Protein AF-A0A382R8A2-F1 (afdb_monomer_lite)

Structure (mmCIF, N/CA/C/O backbone):
data_AF-A0A382R8A2-F1
#
_entry.id   AF-A0A382R8A2-F1
#
loop_
_atom_site.group_PDB
_atom_site.id
_atom_site.type_symbol
_atom_site.label_atom_id
_atom_site.label_alt_id
_atom_site.label_comp_id
_atom_site.label_asym_id
_atom_site.label_entity_id
_atom_site.label_seq_id
_atom_site.pdbx_PDB_ins_code
_atom_site.Cartn_x
_atom_site.Cartn_y
_atom_site.Cartn_z
_atom_site.occupancy
_atom_site.B_iso_or_equiv
_atom_site.auth_seq_id
_atom_site.auth_comp_id
_atom_site.auth_asym_id
_atom_site.auth_atom_id
_atom_site.pdbx_PDB_model_num
ATOM 1 N N . VAL A 1 1 ? 60.769 3.175 -56.479 1.00 40.97 1 VAL A N 1
ATOM 2 C CA . VAL A 1 1 ? 60.487 4.414 -55.715 1.00 40.97 1 VAL A CA 1
ATOM 3 C C . VAL A 1 1 ? 59.749 4.008 -54.451 1.00 40.97 1 VAL A C 1
ATOM 5 O O . VAL A 1 1 ? 58.741 3.325 -54.551 1.00 40.97 1 VAL A O 1
ATOM 8 N N . LYS A 1 2 ? 60.358 4.258 -53.286 1.00 38.12 2 LYS A N 1
ATOM 9 C CA . LYS A 1 2 ? 59.966 3.704 -51.981 1.00 38.12 2 LYS A CA 1
ATOM 10 C C . LYS A 1 2 ? 58.592 4.218 -51.536 1.00 38.12 2 LYS A C 1
ATOM 12 O O . LYS A 1 2 ? 58.385 5.422 -51.447 1.00 38.12 2 LYS A O 1
ATOM 17 N N . ILE A 1 3 ? 57.705 3.283 -51.211 1.00 51.22 3 ILE A N 1
ATOM 18 C CA . ILE A 1 3 ? 56.458 3.503 -50.477 1.00 51.22 3 ILE A CA 1
ATOM 19 C C . ILE A 1 3 ? 56.859 3.775 -49.024 1.00 51.22 3 ILE A C 1
ATOM 21 O O . ILE A 1 3 ? 57.281 2.863 -48.322 1.00 51.22 3 ILE A O 1
ATOM 25 N N . ASN A 1 4 ? 56.805 5.036 -48.600 1.00 51.72 4 ASN A N 1
ATOM 26 C CA . ASN A 1 4 ? 57.045 5.439 -47.215 1.00 51.72 4 ASN A CA 1
ATOM 27 C C . ASN A 1 4 ? 56.020 6.521 -46.843 1.00 51.72 4 ASN A C 1
ATOM 29 O O . ASN A 1 4 ? 56.333 7.705 -46.811 1.00 51.72 4 ASN A O 1
ATOM 33 N N . ILE A 1 5 ? 54.759 6.115 -46.666 1.00 53.19 5 ILE A N 1
ATOM 34 C CA . ILE A 1 5 ? 53.646 6.996 -46.265 1.00 53.19 5 ILE A CA 1
ATOM 35 C C . ILE A 1 5 ? 52.946 6.358 -45.061 1.00 53.19 5 ILE A C 1
ATOM 37 O O . ILE A 1 5 ? 51.788 5.966 -45.121 1.00 53.19 5 ILE A O 1
ATOM 41 N N . ILE A 1 6 ? 53.681 6.162 -43.970 1.00 61.06 6 ILE A N 1
ATOM 42 C CA . ILE A 1 6 ? 53.116 5.759 -42.678 1.00 61.06 6 ILE A CA 1
ATOM 43 C C . ILE A 1 6 ? 53.937 6.485 -41.618 1.00 61.06 6 ILE A C 1
ATOM 45 O O . ILE A 1 6 ? 55.009 5.993 -41.278 1.00 61.06 6 ILE A O 1
ATOM 49 N N . SER A 1 7 ? 53.504 7.681 -41.185 1.00 58.97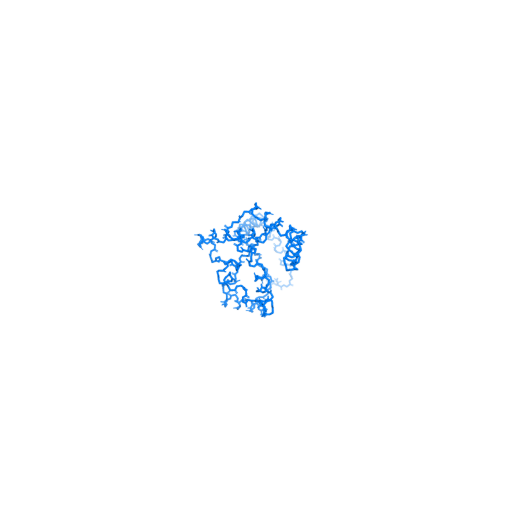 7 SER A N 1
ATOM 50 C CA . SER A 1 7 ? 53.874 8.312 -39.887 1.00 58.97 7 SER A CA 1
ATOM 51 C C . SER A 1 7 ? 53.489 9.801 -39.732 1.00 58.97 7 SER A C 1
ATOM 53 O O . SER A 1 7 ? 54.137 10.511 -38.973 1.00 58.97 7 SER A O 1
ATOM 55 N N . ASP A 1 8 ? 52.429 10.313 -40.374 1.00 62.53 8 ASP A N 1
ATOM 56 C CA . ASP A 1 8 ? 51.902 11.639 -39.992 1.00 62.53 8 ASP A CA 1
ATOM 57 C C . ASP A 1 8 ? 50.361 11.616 -39.927 1.00 62.53 8 ASP A C 1
ATOM 59 O O . ASP A 1 8 ? 49.714 11.462 -40.971 1.00 62.53 8 ASP A O 1
ATOM 63 N N . PRO A 1 9 ? 49.733 11.734 -38.734 1.00 67.25 9 PRO A N 1
ATOM 64 C CA . PRO A 1 9 ? 48.272 11.684 -38.589 1.00 67.25 9 PRO A CA 1
ATOM 65 C C . PRO A 1 9 ? 47.572 12.748 -39.441 1.00 67.25 9 PRO A C 1
ATOM 67 O O . PRO A 1 9 ? 46.457 12.539 -39.912 1.00 67.25 9 PRO A O 1
ATOM 70 N N . LYS A 1 10 ? 48.259 13.858 -39.730 1.00 72.81 10 LYS A N 1
ATOM 71 C CA . LYS A 1 10 ? 47.773 14.948 -40.584 1.00 72.81 10 LYS A CA 1
ATOM 72 C C . LYS A 1 10 ? 47.490 14.486 -42.013 1.00 72.81 10 LYS A C 1
ATOM 74 O O . LYS A 1 10 ? 46.506 14.912 -42.610 1.00 72.81 10 LYS A O 1
ATOM 79 N N . HIS A 1 11 ? 48.307 13.580 -42.549 1.00 75.50 11 HIS A N 1
ATOM 80 C CA . HIS A 1 11 ? 48.145 13.084 -43.913 1.00 75.50 11 HIS A CA 1
ATOM 81 C C . HIS A 1 11 ? 46.905 12.185 -44.049 1.00 75.50 11 HIS A C 1
ATOM 83 O O . HIS A 1 11 ? 46.236 12.205 -45.081 1.00 75.50 11 HIS A O 1
ATOM 89 N N . LEU A 1 12 ? 46.545 11.445 -42.992 1.00 81.06 12 LEU A N 1
ATOM 90 C CA . LEU A 1 12 ? 45.314 10.648 -42.950 1.00 81.06 12 LEU A CA 1
ATOM 91 C C . LEU A 1 12 ? 44.065 11.539 -42.949 1.00 81.06 12 LEU A C 1
ATOM 93 O O . LEU A 1 12 ? 43.132 11.273 -43.706 1.00 81.06 12 LEU A O 1
ATOM 97 N N . PHE A 1 13 ? 44.070 12.633 -42.178 1.00 83.06 13 PHE A N 1
ATOM 98 C CA . PHE A 1 13 ? 42.970 13.605 -42.186 1.00 83.06 13 PHE A CA 1
ATOM 99 C C . PHE A 1 13 ? 42.811 14.287 -43.548 1.00 83.06 13 PHE A C 1
ATOM 101 O O . PHE A 1 13 ? 41.689 14.421 -44.030 1.00 83.06 13 PHE A O 1
ATOM 108 N N . VAL A 1 14 ? 43.913 14.671 -44.200 1.00 84.25 14 VAL A N 1
ATOM 109 C CA . VAL A 1 14 ? 43.870 15.306 -45.528 1.00 84.25 14 VAL A CA 1
ATOM 110 C C . VAL A 1 14 ? 43.327 14.347 -46.592 1.00 84.25 14 VAL A C 1
ATOM 112 O O . VAL A 1 14 ? 42.470 14.747 -47.382 1.00 84.25 14 VAL A O 1
ATOM 115 N N . ILE A 1 15 ? 43.755 13.076 -46.592 1.00 84.50 15 ILE A N 1
ATOM 116 C CA . ILE A 1 15 ? 43.206 12.051 -47.498 1.00 84.50 15 ILE A CA 1
ATOM 117 C C . ILE A 1 15 ? 41.705 11.861 -47.248 1.00 84.50 15 ILE A C 1
ATOM 119 O O . ILE A 1 15 ? 40.926 11.834 -48.199 1.00 84.50 15 ILE A O 1
ATOM 123 N N . TRP A 1 16 ? 41.289 11.758 -45.984 1.00 85.06 16 TRP A N 1
ATOM 124 C CA . TRP A 1 16 ? 39.886 11.571 -45.620 1.00 85.06 16 TRP A CA 1
ATOM 125 C C . TRP A 1 16 ? 39.013 12.752 -46.060 1.00 85.06 16 TRP A C 1
ATOM 127 O O . TRP A 1 16 ? 38.001 12.547 -46.726 1.00 85.06 16 TRP A O 1
ATOM 137 N N . ILE A 1 17 ? 39.439 13.988 -45.790 1.00 86.31 17 ILE A N 1
ATOM 138 C CA . ILE A 1 17 ? 38.721 15.205 -46.198 1.00 86.31 17 ILE A CA 1
ATOM 139 C C . ILE A 1 17 ? 38.647 15.304 -47.726 1.00 86.31 17 ILE A C 1
ATOM 141 O O . ILE A 1 17 ? 37.580 15.586 -48.274 1.00 86.31 17 ILE A O 1
ATOM 145 N N . SER A 1 18 ? 39.746 15.030 -48.436 1.00 82.50 18 SER A N 1
ATOM 146 C CA . SER A 1 18 ? 39.762 15.038 -49.905 1.00 82.50 18 SER A CA 1
ATOM 147 C C . SER A 1 18 ? 38.817 13.980 -50.491 1.00 82.50 18 SER A C 1
ATOM 149 O O . SER A 1 18 ? 38.095 14.243 -51.453 1.00 82.50 18 SER A O 1
ATOM 151 N N . TRP A 1 19 ? 38.749 12.799 -49.876 1.00 85.81 19 TRP A N 1
ATOM 152 C CA . TRP A 1 19 ? 37.837 11.736 -50.288 1.00 85.81 19 TRP A CA 1
ATOM 153 C C . TRP A 1 19 ? 36.364 12.091 -50.030 1.00 85.81 19 TRP A C 1
ATOM 155 O O . TRP A 1 19 ? 35.532 11.908 -50.921 1.00 85.81 19 TRP A O 1
ATOM 165 N N . VAL A 1 20 ? 36.059 12.657 -48.856 1.00 86.06 20 VAL A N 1
ATOM 166 C CA . VAL A 1 20 ? 34.713 13.107 -48.460 1.00 86.06 20 VAL A CA 1
ATOM 167 C C . VAL A 1 20 ? 34.216 14.239 -49.359 1.00 86.06 20 VAL A C 1
ATOM 169 O O . VAL A 1 20 ? 33.085 14.194 -49.831 1.00 86.06 20 VAL A O 1
ATOM 172 N N . THR A 1 21 ? 35.065 15.227 -49.648 1.00 84.81 21 THR A N 1
ATOM 173 C CA . THR A 1 21 ? 34.729 16.363 -50.527 1.00 84.81 21 THR A CA 1
ATOM 174 C C . THR A 1 21 ? 34.524 15.936 -51.978 1.00 84.81 21 THR A C 1
ATOM 176 O O . THR A 1 21 ? 33.596 16.411 -52.630 1.00 84.81 21 THR A O 1
ATOM 179 N N . ARG A 1 22 ? 35.322 14.984 -52.480 1.00 87.62 22 ARG A N 1
ATOM 180 C CA . ARG A 1 22 ? 35.154 14.420 -53.828 1.00 87.62 22 ARG A CA 1
ATOM 181 C C . ARG A 1 22 ? 33.882 13.575 -53.980 1.00 87.62 22 ARG A C 1
ATOM 183 O O . ARG A 1 22 ? 33.343 13.506 -55.080 1.00 87.62 22 ARG A O 1
ATOM 190 N N . HIS A 1 23 ? 33.392 12.966 -52.899 1.00 88.44 23 HIS A N 1
ATOM 191 C CA . HIS A 1 23 ? 32.173 12.144 -52.879 1.00 88.44 23 HIS A CA 1
ATOM 192 C C . HIS A 1 23 ? 31.050 12.784 -52.046 1.00 88.44 23 HIS A C 1
ATOM 194 O O . HIS A 1 23 ? 30.242 12.077 -51.444 1.00 88.44 23 HIS A O 1
ATOM 200 N N . ALA A 1 24 ? 30.981 14.119 -52.008 1.00 86.50 24 ALA A N 1
ATOM 201 C CA . ALA A 1 24 ? 30.094 14.853 -51.105 1.00 86.50 24 ALA A CA 1
ATOM 202 C C . ALA A 1 24 ? 28.616 14.436 -51.217 1.00 86.50 24 ALA A C 1
ATOM 204 O O . ALA A 1 24 ? 27.954 14.238 -50.202 1.00 86.50 24 ALA A O 1
ATOM 205 N N . THR A 1 25 ? 28.099 14.229 -52.431 1.00 88.12 25 THR A N 1
ATOM 206 C CA . THR A 1 25 ? 26.703 13.806 -52.656 1.00 88.12 25 THR A CA 1
ATOM 207 C C . THR A 1 25 ? 26.409 12.413 -52.097 1.00 88.12 25 THR A C 1
ATOM 209 O O . THR A 1 25 ? 25.354 12.199 -51.496 1.00 88.12 25 THR A O 1
ATOM 212 N N . PHE A 1 26 ? 27.348 11.474 -52.239 1.00 91.56 26 PHE A N 1
ATOM 213 C CA . PHE A 1 26 ? 27.244 10.133 -51.665 1.00 91.56 26 PHE A CA 1
ATOM 214 C C . PHE A 1 26 ? 27.292 10.182 -50.136 1.00 91.56 26 PHE A C 1
ATOM 216 O O . PHE A 1 26 ? 26.449 9.577 -49.480 1.00 91.56 26 PHE A O 1
ATOM 223 N N . VAL A 1 27 ? 28.228 10.950 -49.567 1.00 92.31 27 VAL A N 1
ATOM 224 C CA . VAL A 1 27 ? 28.372 11.098 -48.111 1.00 92.31 27 VAL A CA 1
ATOM 225 C C . VAL A 1 27 ? 27.119 11.720 -47.493 1.00 92.31 27 VAL A C 1
ATOM 227 O O . VAL A 1 27 ? 26.628 11.210 -46.490 1.00 92.31 27 VAL A O 1
ATOM 230 N N . VAL A 1 28 ? 26.556 12.766 -48.107 1.00 93.69 28 VAL A N 1
ATOM 231 C CA . VAL A 1 28 ? 25.311 13.399 -47.638 1.00 93.69 28 VAL A CA 1
ATOM 232 C C . VAL A 1 28 ? 24.127 12.436 -47.733 1.00 93.69 28 VAL A C 1
ATOM 234 O O . VAL A 1 28 ? 23.351 12.336 -46.786 1.00 93.69 28 VAL A O 1
ATOM 237 N N . SER A 1 29 ? 24.005 11.688 -48.832 1.00 93.81 29 SER A N 1
ATOM 238 C CA . SER A 1 29 ? 22.924 10.705 -48.997 1.00 93.81 29 SER A CA 1
ATOM 239 C C . SER A 1 29 ? 23.023 9.583 -47.963 1.00 93.81 29 SER A C 1
ATOM 241 O O . SER A 1 29 ? 22.028 9.219 -47.340 1.00 93.81 29 SER A O 1
ATOM 243 N N . LEU A 1 30 ? 24.232 9.068 -47.727 1.00 95.50 30 LEU A N 1
ATOM 244 C CA . LEU A 1 30 ? 24.486 8.042 -46.720 1.00 95.50 30 LEU A CA 1
ATOM 245 C C . LEU A 1 30 ? 24.205 8.558 -45.304 1.00 95.50 30 LEU A C 1
ATOM 247 O O . LEU A 1 30 ? 23.567 7.861 -44.518 1.00 95.50 30 LEU A O 1
ATOM 251 N N . ALA A 1 31 ? 24.636 9.782 -44.988 1.00 95.31 31 ALA A N 1
ATOM 252 C CA . ALA A 1 31 ? 24.344 10.422 -43.711 1.00 95.31 31 ALA A CA 1
ATOM 253 C C . ALA A 1 31 ? 22.833 10.589 -43.510 1.00 95.31 31 ALA A C 1
ATOM 255 O O . ALA A 1 31 ? 22.327 10.222 -42.456 1.00 95.31 31 ALA A O 1
ATOM 256 N N . ALA A 1 32 ? 22.097 11.041 -44.530 1.00 96.56 32 ALA A N 1
ATOM 257 C CA . ALA A 1 32 ? 20.643 11.164 -44.470 1.00 96.56 32 ALA A CA 1
ATOM 258 C C . ALA A 1 32 ? 19.961 9.808 -44.216 1.00 96.56 32 ALA A C 1
ATOM 260 O O . ALA A 1 32 ? 19.099 9.708 -43.343 1.00 96.56 32 ALA A O 1
ATOM 261 N N . ILE A 1 33 ? 20.383 8.747 -44.914 1.00 97.00 33 ILE A N 1
ATOM 262 C CA . ILE A 1 33 ? 19.869 7.385 -44.700 1.00 97.00 33 ILE A CA 1
ATOM 263 C C . ILE A 1 33 ? 20.160 6.910 -43.271 1.00 97.00 33 ILE A C 1
ATOM 265 O O . ILE A 1 33 ? 19.272 6.358 -42.618 1.00 97.00 33 ILE A O 1
ATOM 269 N N . LEU A 1 34 ? 21.372 7.141 -42.760 1.00 97.06 34 LEU A N 1
ATOM 270 C CA . LEU A 1 34 ? 21.747 6.783 -41.390 1.00 97.06 34 LEU A CA 1
ATOM 271 C C . LEU A 1 34 ? 20.946 7.574 -40.355 1.00 97.06 34 LEU A C 1
ATOM 273 O O . LEU A 1 34 ? 20.478 6.984 -39.387 1.00 97.06 34 LEU A O 1
ATOM 277 N N . THR A 1 35 ? 20.728 8.872 -40.567 1.00 96.62 35 THR A N 1
ATOM 278 C CA . THR A 1 35 ? 19.902 9.705 -39.686 1.00 96.62 35 THR A CA 1
ATOM 279 C C . THR A 1 35 ? 18.458 9.221 -39.663 1.00 96.62 35 THR A C 1
ATOM 281 O O . THR A 1 35 ? 17.902 9.051 -38.582 1.00 96.62 35 THR A O 1
ATOM 284 N N . VAL A 1 36 ? 17.856 8.932 -40.822 1.00 97.00 36 VAL A N 1
ATOM 285 C CA . VAL A 1 36 ? 16.492 8.381 -40.895 1.00 97.00 36 VAL A CA 1
ATOM 286 C C . VAL A 1 36 ? 16.425 7.011 -40.221 1.00 97.00 36 VAL A C 1
ATOM 288 O O . VAL A 1 36 ? 15.500 6.750 -39.456 1.00 97.00 36 VAL A O 1
ATOM 291 N N . SER A 1 37 ? 17.426 6.157 -40.432 1.00 95.56 37 SER A N 1
ATOM 292 C CA . SER A 1 37 ? 17.500 4.836 -39.796 1.00 95.56 37 SER A CA 1
ATOM 293 C C . SER A 1 37 ? 17.642 4.941 -38.276 1.00 95.56 37 SER A C 1
ATOM 295 O O . SER A 1 37 ? 16.958 4.229 -37.548 1.00 95.56 37 SER A O 1
ATOM 297 N N . ALA A 1 38 ? 18.479 5.855 -37.780 1.00 95.44 38 ALA A N 1
ATOM 298 C CA . ALA A 1 38 ? 18.657 6.116 -36.355 1.00 95.44 38 ALA A CA 1
ATOM 299 C C . ALA A 1 38 ? 17.407 6.739 -35.719 1.00 95.44 38 ALA A C 1
ATOM 301 O O . ALA A 1 38 ? 17.048 6.375 -34.599 1.00 95.44 38 ALA A O 1
ATOM 302 N N . ALA A 1 39 ? 16.716 7.631 -36.435 1.00 95.00 39 ALA A N 1
ATOM 303 C CA . ALA A 1 39 ? 15.444 8.201 -36.006 1.00 95.00 39 ALA A CA 1
ATOM 304 C C . ALA A 1 39 ? 14.352 7.126 -35.943 1.00 95.00 39 ALA A C 1
ATOM 306 O O . ALA A 1 39 ? 13.648 7.036 -34.944 1.00 95.00 39 ALA A O 1
ATOM 307 N N . PHE A 1 40 ? 14.259 6.257 -36.954 1.00 96.06 40 PHE A N 1
ATOM 308 C CA . PHE A 1 40 ? 13.323 5.132 -36.971 1.00 96.06 40 PHE A CA 1
ATOM 309 C C . PHE A 1 40 ? 13.626 4.119 -35.859 1.00 96.06 40 PHE A C 1
ATOM 311 O O . PHE A 1 40 ? 12.723 3.667 -35.156 1.00 96.06 40 PHE A O 1
ATOM 318 N N . TYR A 1 41 ? 14.904 3.791 -35.657 1.00 95.56 41 TYR A N 1
ATOM 319 C CA . TYR A 1 41 ? 15.335 2.900 -34.586 1.00 95.56 41 TYR A CA 1
ATOM 320 C C . TYR A 1 41 ? 15.005 3.484 -33.213 1.00 95.56 41 TYR A C 1
ATOM 322 O O . TYR A 1 41 ? 14.394 2.793 -32.400 1.00 95.56 41 TYR A O 1
ATOM 330 N N . SER A 1 42 ? 15.338 4.756 -32.984 1.00 93.19 42 SER A N 1
ATOM 331 C CA . SER A 1 42 ? 14.998 5.476 -31.755 1.00 93.19 42 SER A CA 1
ATOM 332 C C . SER A 1 42 ? 13.486 5.530 -31.550 1.00 93.19 42 SER A C 1
ATOM 334 O O . SER A 1 42 ? 13.017 5.155 -30.488 1.00 93.19 42 SER A O 1
ATOM 336 N N . ALA A 1 43 ? 12.696 5.881 -32.567 1.00 90.94 43 ALA A N 1
ATOM 337 C CA . ALA A 1 43 ? 11.237 5.921 -32.459 1.00 90.94 43 ALA A CA 1
ATOM 338 C C . ALA A 1 43 ? 10.631 4.564 -32.061 1.00 90.94 43 ALA A C 1
ATOM 340 O O . ALA A 1 43 ? 9.637 4.522 -31.343 1.00 90.94 43 ALA A O 1
ATOM 341 N N . LYS A 1 44 ? 11.236 3.450 -32.494 1.00 90.56 44 LYS A N 1
ATOM 342 C CA . LYS A 1 44 ? 10.768 2.097 -32.168 1.00 90.56 44 LYS A CA 1
ATOM 343 C C . LYS A 1 44 ? 11.299 1.555 -30.830 1.00 90.56 44 LYS A C 1
ATOM 345 O O . LYS A 1 44 ? 10.640 0.711 -30.229 1.00 90.56 44 LYS A O 1
ATOM 350 N N . HIS A 1 45 ? 12.476 1.991 -30.376 1.00 90.00 45 HIS A N 1
ATOM 351 C CA . HIS A 1 45 ? 13.176 1.400 -29.221 1.00 90.00 45 HIS A CA 1
ATOM 352 C C . HIS A 1 45 ? 13.368 2.350 -28.038 1.00 90.00 45 HIS A C 1
ATOM 354 O O . HIS A 1 45 ? 13.859 1.912 -26.997 1.00 90.00 45 HIS A O 1
ATOM 360 N N . LEU A 1 46 ? 13.001 3.626 -28.161 1.00 88.44 46 LEU A N 1
ATOM 361 C CA . LEU A 1 46 ? 13.054 4.570 -27.054 1.00 88.44 46 LEU A CA 1
ATOM 362 C C . LEU A 1 46 ? 12.030 4.144 -25.996 1.00 88.44 46 LEU A C 1
ATOM 364 O O . LEU A 1 46 ? 10.827 4.340 -26.149 1.00 88.44 46 LEU A O 1
ATOM 368 N N . ARG A 1 47 ? 12.529 3.526 -24.926 1.00 83.88 47 ARG A N 1
ATOM 369 C CA . ARG A 1 47 ? 11.759 3.147 -23.743 1.00 83.88 47 ARG A CA 1
ATOM 370 C C . ARG A 1 47 ? 12.144 4.088 -22.615 1.00 83.88 47 ARG A C 1
ATOM 372 O O . ARG A 1 47 ? 13.326 4.266 -22.337 1.00 83.88 47 ARG A O 1
ATOM 379 N N . ILE A 1 48 ? 11.148 4.679 -21.972 1.00 82.56 48 ILE A N 1
ATOM 380 C CA . ILE A 1 48 ? 11.352 5.450 -20.748 1.00 82.56 48 ILE A CA 1
ATOM 381 C C . ILE A 1 48 ? 11.284 4.450 -19.593 1.00 82.56 48 ILE A C 1
ATOM 383 O O . ILE A 1 48 ? 10.274 3.764 -19.449 1.00 82.56 48 ILE A O 1
ATOM 387 N N . ASN A 1 49 ? 12.364 4.332 -18.817 1.00 80.50 49 ASN A N 1
ATOM 388 C CA . ASN A 1 49 ? 12.353 3.575 -17.568 1.00 80.50 49 ASN A CA 1
ATOM 389 C C . ASN A 1 49 ? 12.037 4.541 -16.420 1.00 80.50 49 ASN A C 1
ATOM 391 O O . ASN A 1 49 ? 12.784 5.493 -16.202 1.00 80.50 49 ASN A O 1
ATOM 395 N N . THR A 1 50 ? 10.917 4.323 -15.735 1.00 79.44 50 THR A N 1
ATOM 396 C CA . THR A 1 50 ? 10.509 5.096 -14.550 1.00 79.44 50 THR A CA 1
ATOM 397 C C . THR A 1 50 ? 10.859 4.388 -13.244 1.00 79.44 50 THR A C 1
ATOM 399 O O . THR A 1 50 ? 10.508 4.886 -12.178 1.00 79.44 50 THR A O 1
ATOM 402 N N . ASP A 1 51 ? 11.526 3.234 -13.316 1.00 74.44 51 ASP A N 1
ATOM 403 C CA . ASP A 1 51 ? 12.014 2.515 -12.149 1.00 74.44 51 ASP A CA 1
ATOM 404 C C . ASP A 1 51 ? 13.242 3.234 -11.573 1.00 74.44 51 ASP A C 1
ATOM 406 O O . ASP A 1 51 ? 14.312 3.307 -12.188 1.00 74.44 51 ASP A O 1
ATOM 410 N N . THR A 1 52 ? 13.071 3.809 -10.385 1.00 75.81 52 THR A N 1
ATOM 411 C CA . THR A 1 52 ? 14.138 4.513 -9.669 1.00 75.81 52 THR A CA 1
ATOM 412 C C . THR A 1 52 ? 15.199 3.559 -9.135 1.00 75.81 52 THR A C 1
ATOM 414 O O . THR A 1 52 ? 16.337 3.982 -8.919 1.00 75.81 52 THR A O 1
ATOM 417 N N . GLU A 1 53 ? 14.888 2.275 -8.956 1.00 74.50 53 GLU A N 1
ATOM 418 C CA . GLU A 1 53 ? 15.863 1.313 -8.464 1.00 74.50 53 GLU A CA 1
ATOM 419 C C . GLU A 1 53 ? 16.940 0.989 -9.509 1.00 74.50 53 GLU A C 1
ATOM 421 O O . GLU A 1 53 ? 18.087 0.696 -9.158 1.00 74.50 53 GLU A O 1
ATOM 426 N N . ASP A 1 54 ? 16.602 1.090 -10.794 1.00 77.31 54 ASP A N 1
ATOM 427 C CA . ASP A 1 54 ? 17.519 0.860 -11.916 1.00 77.31 54 ASP A CA 1
ATOM 428 C C . ASP A 1 54 ? 18.501 2.012 -12.158 1.00 77.31 54 ASP A C 1
ATOM 430 O O . ASP A 1 54 ? 19.456 1.869 -12.924 1.00 77.31 54 ASP A O 1
ATOM 434 N N . MET A 1 55 ? 18.333 3.136 -11.455 1.00 82.75 55 MET A N 1
ATOM 435 C CA . MET A 1 55 ? 19.329 4.210 -11.436 1.00 82.75 55 MET A CA 1
ATOM 436 C C . MET A 1 55 ? 20.600 3.817 -10.670 1.00 82.75 55 MET A C 1
ATOM 438 O O . MET A 1 55 ? 21.648 4.439 -10.850 1.00 82.75 55 MET A O 1
ATOM 442 N N . LEU A 1 56 ? 20.518 2.802 -9.802 1.00 81.12 56 LEU A N 1
ATOM 443 C CA . LEU A 1 56 ? 21.606 2.354 -8.939 1.00 81.12 56 LEU A CA 1
ATOM 444 C C . LEU A 1 56 ? 22.045 0.930 -9.297 1.00 81.12 56 LEU A C 1
ATOM 446 O O . LEU A 1 56 ? 21.244 0.077 -9.686 1.00 81.12 56 LEU A O 1
ATOM 450 N N . SER A 1 57 ? 23.344 0.655 -9.127 1.00 83.12 57 SER A N 1
ATOM 451 C CA . SER A 1 57 ? 23.907 -0.670 -9.409 1.00 83.12 57 SER A CA 1
ATOM 452 C C . SER A 1 57 ? 23.165 -1.764 -8.638 1.00 83.12 57 SER A C 1
ATOM 454 O O . SER A 1 57 ? 22.960 -1.676 -7.426 1.00 83.12 57 SER A O 1
ATOM 456 N N . SER A 1 58 ? 22.816 -2.838 -9.343 1.00 82.00 58 SER A N 1
ATOM 457 C CA . SER A 1 58 ? 22.170 -4.022 -8.771 1.00 82.00 58 SER A CA 1
ATOM 458 C C . SER A 1 58 ? 23.073 -4.801 -7.804 1.00 82.00 58 SER A C 1
ATOM 460 O O . SER A 1 58 ? 22.588 -5.645 -7.050 1.00 82.00 58 SER A O 1
ATOM 462 N N . GLU A 1 59 ? 24.378 -4.513 -7.776 1.00 85.69 59 GLU A N 1
ATOM 463 C CA . GLU A 1 59 ? 25.338 -5.193 -6.901 1.00 85.69 59 GLU A CA 1
ATOM 464 C C . GLU A 1 59 ? 25.369 -4.647 -5.469 1.00 85.69 59 GLU A C 1
ATOM 466 O O . GLU A 1 59 ? 25.965 -5.276 -4.586 1.00 85.69 59 GLU A O 1
ATOM 471 N N . LEU A 1 60 ? 24.712 -3.509 -5.224 1.00 89.12 60 LEU A N 1
ATOM 472 C CA . LEU A 1 60 ? 24.663 -2.881 -3.910 1.00 89.12 60 LEU A CA 1
ATOM 473 C C . LEU A 1 60 ? 23.986 -3.817 -2.890 1.00 89.12 60 LEU A C 1
ATOM 475 O O . LEU A 1 60 ? 22.965 -4.437 -3.207 1.00 89.12 60 LEU A O 1
ATOM 479 N N . PRO A 1 61 ? 24.495 -3.916 -1.646 1.00 90.44 61 PRO A N 1
ATOM 480 C CA . PRO A 1 61 ? 23.946 -4.831 -0.643 1.00 90.44 61 PRO A CA 1
ATOM 481 C C . PRO A 1 61 ? 22.437 -4.666 -0.405 1.00 90.44 61 PRO A C 1
ATOM 483 O O . PRO A 1 61 ? 21.718 -5.658 -0.309 1.00 90.44 61 PRO A O 1
ATOM 486 N N . PHE A 1 62 ? 21.930 -3.428 -0.383 1.00 88.94 62 PHE A N 1
ATOM 487 C CA . PHE A 1 62 ? 20.497 -3.181 -0.197 1.00 88.94 62 PHE A CA 1
ATOM 488 C C . PHE A 1 62 ? 19.650 -3.633 -1.401 1.00 88.94 62 PHE A C 1
ATOM 490 O O . PHE A 1 62 ? 18.544 -4.117 -1.191 1.00 88.94 62 PHE A O 1
ATOM 497 N N . ARG A 1 63 ? 20.163 -3.559 -2.642 1.00 87.88 63 ARG A N 1
ATOM 498 C CA . ARG A 1 63 ? 19.472 -4.063 -3.849 1.00 87.88 63 ARG A CA 1
ATOM 499 C C . ARG A 1 63 ? 19.353 -5.581 -3.817 1.00 87.88 63 ARG A C 1
ATOM 501 O O . ARG A 1 63 ? 18.285 -6.119 -4.098 1.00 87.88 63 ARG A O 1
ATOM 508 N N . LYS A 1 64 ? 20.417 -6.275 -3.398 1.00 89.81 64 LYS A N 1
ATOM 509 C CA . LYS A 1 64 ? 20.388 -7.734 -3.199 1.00 89.81 64 LYS A CA 1
ATOM 510 C C . LYS A 1 64 ? 19.338 -8.131 -2.160 1.00 89.81 64 LYS A C 1
ATOM 512 O O . LYS A 1 64 ? 18.563 -9.049 -2.412 1.00 89.81 64 LYS A O 1
ATOM 517 N N . ASN A 1 65 ? 19.270 -7.403 -1.045 1.00 91.19 65 ASN A N 1
ATOM 518 C CA . ASN A 1 65 ? 18.283 -7.655 0.005 1.00 91.19 65 ASN A CA 1
ATOM 519 C C . ASN A 1 65 ? 16.850 -7.319 -0.440 1.00 91.19 65 ASN A C 1
ATOM 521 O O . ASN A 1 65 ? 15.956 -8.122 -0.198 1.00 91.19 65 ASN A O 1
ATOM 525 N N . SER A 1 66 ? 16.630 -6.195 -1.134 1.00 87.25 66 SER A N 1
ATOM 526 C CA . SER A 1 66 ? 15.312 -5.816 -1.677 1.00 87.25 66 SER A CA 1
ATOM 527 C C . SER A 1 66 ? 14.793 -6.865 -2.665 1.00 87.25 66 SER A C 1
ATOM 529 O O . SER A 1 66 ? 13.658 -7.336 -2.564 1.00 87.25 66 SER A O 1
ATOM 531 N N . LYS A 1 67 ? 15.667 -7.333 -3.565 1.00 87.38 67 LYS A N 1
ATOM 532 C CA . LYS A 1 67 ? 15.342 -8.400 -4.515 1.00 87.38 67 LYS A CA 1
ATOM 533 C C . LYS A 1 67 ? 15.056 -9.728 -3.815 1.00 87.38 67 LYS A C 1
ATOM 535 O O . LYS A 1 67 ? 14.128 -10.427 -4.210 1.00 87.38 67 LYS A O 1
ATOM 540 N N . ALA A 1 68 ? 15.826 -10.077 -2.781 1.00 91.38 68 ALA A N 1
ATOM 541 C CA . ALA A 1 68 ? 15.585 -11.277 -1.982 1.00 91.38 68 ALA A CA 1
ATOM 542 C C . ALA A 1 68 ? 14.241 -11.209 -1.237 1.00 91.38 68 ALA A C 1
ATOM 544 O O . ALA A 1 68 ? 13.503 -12.190 -1.240 1.00 91.38 68 ALA A O 1
ATOM 545 N N . LEU A 1 69 ? 13.898 -10.052 -0.660 1.00 90.69 69 LEU A N 1
ATOM 546 C CA . LEU A 1 69 ? 12.621 -9.826 0.015 1.00 90.69 69 LEU A CA 1
ATOM 547 C C . LEU A 1 69 ? 11.445 -9.930 -0.964 1.00 90.69 69 LEU A C 1
ATOM 549 O O . LEU A 1 69 ? 10.501 -10.665 -0.694 1.00 90.69 69 LEU A O 1
ATOM 553 N N . SER A 1 70 ? 11.538 -9.271 -2.120 1.00 89.31 70 SER A N 1
ATOM 554 C CA . SER A 1 70 ? 10.506 -9.319 -3.167 1.00 89.31 70 SER A CA 1
ATOM 555 C C . SER A 1 70 ? 10.303 -10.738 -3.709 1.00 89.31 70 SER A C 1
ATOM 557 O O . SER A 1 70 ? 9.178 -11.168 -3.936 1.00 89.31 70 SER A O 1
ATOM 559 N N . HIS A 1 71 ? 11.383 -11.518 -3.852 1.00 90.31 71 HIS A N 1
ATOM 560 C CA . HIS A 1 71 ? 11.285 -12.930 -4.239 1.00 90.31 71 HIS A CA 1
ATOM 561 C C . HIS A 1 71 ? 10.668 -13.818 -3.154 1.00 90.31 71 HIS A C 1
ATOM 563 O O . HIS A 1 71 ? 9.957 -14.766 -3.484 1.00 90.31 71 HIS A O 1
ATOM 569 N N . ALA A 1 72 ? 10.973 -13.558 -1.881 1.00 94.12 72 ALA A N 1
ATOM 570 C CA . ALA A 1 72 ? 10.457 -14.337 -0.758 1.00 94.12 72 ALA A CA 1
ATOM 571 C C . ALA A 1 72 ? 8.990 -14.009 -0.440 1.00 94.12 72 ALA A C 1
ATOM 573 O O . ALA A 1 72 ? 8.255 -14.881 0.022 1.00 94.12 72 ALA A O 1
ATOM 574 N N . PHE A 1 73 ? 8.561 -12.772 -0.704 1.00 92.38 73 PHE A N 1
ATOM 575 C CA . PHE A 1 73 ? 7.212 -12.290 -0.427 1.00 92.38 73 PHE A CA 1
ATOM 576 C C . PHE A 1 73 ? 6.607 -11.558 -1.636 1.00 92.38 73 PHE A C 1
ATOM 578 O O . PHE A 1 73 ? 6.320 -10.360 -1.552 1.00 92.38 73 PHE A O 1
ATOM 585 N N . PRO A 1 74 ? 6.362 -12.263 -2.755 1.00 86.62 74 PRO A N 1
ATOM 586 C CA . PRO A 1 74 ? 5.848 -11.649 -3.980 1.00 86.62 74 PRO A CA 1
ATOM 587 C C . PRO A 1 74 ? 4.483 -10.974 -3.791 1.00 86.62 74 PRO A C 1
ATOM 589 O O . PRO A 1 74 ? 4.140 -10.062 -4.528 1.00 86.62 74 PRO A O 1
ATOM 592 N N . GLN A 1 75 ? 3.710 -11.376 -2.778 1.00 83.62 75 GLN A N 1
ATOM 593 C CA . GLN A 1 75 ? 2.428 -10.762 -2.427 1.00 83.62 75 GLN A CA 1
ATOM 594 C C . GLN A 1 75 ? 2.535 -9.336 -1.862 1.00 83.62 75 GLN A C 1
ATOM 596 O O . GLN A 1 75 ? 1.509 -8.683 -1.680 1.00 83.62 75 GLN A O 1
ATOM 601 N N . PHE A 1 76 ? 3.737 -8.880 -1.497 1.00 83.69 76 PHE A N 1
ATOM 602 C CA . PHE A 1 76 ? 3.974 -7.526 -0.987 1.00 83.69 76 PHE A CA 1
ATOM 603 C C . PHE A 1 76 ? 4.617 -6.599 -2.024 1.00 83.69 76 PHE A C 1
ATOM 605 O O . PHE A 1 76 ? 4.762 -5.406 -1.761 1.00 83.69 76 PHE A O 1
ATOM 612 N N . SER A 1 77 ? 4.975 -7.132 -3.190 1.00 82.62 77 SER A N 1
ATOM 613 C CA . SER A 1 77 ? 5.509 -6.369 -4.316 1.00 82.62 77 SER A CA 1
ATOM 614 C C . SER A 1 77 ? 4.373 -5.816 -5.178 1.00 82.62 77 SER A C 1
ATOM 616 O O . SER A 1 77 ? 3.323 -6.441 -5.294 1.00 82.62 77 SER A O 1
ATOM 618 N N . ASP A 1 78 ? 4.585 -4.640 -5.774 1.00 82.19 78 ASP A N 1
ATOM 619 C CA . ASP A 1 78 ? 3.669 -4.000 -6.735 1.00 82.19 78 ASP A CA 1
ATOM 620 C C . ASP A 1 78 ? 2.228 -3.774 -6.234 1.00 82.19 78 ASP A C 1
ATOM 622 O O . ASP A 1 78 ? 1.276 -3.694 -7.013 1.00 82.19 78 ASP A O 1
ATOM 626 N N . ASN A 1 79 ? 2.057 -3.634 -4.917 1.00 88.56 79 ASN A N 1
ATOM 627 C CA . ASN A 1 79 ? 0.755 -3.377 -4.317 1.00 88.56 79 ASN A CA 1
ATOM 628 C C . ASN A 1 79 ? 0.331 -1.914 -4.467 1.00 88.56 79 ASN A C 1
ATOM 630 O O . ASN A 1 79 ? 1.114 -0.986 -4.264 1.00 88.56 79 ASN A O 1
ATOM 634 N N . ILE A 1 80 ? -0.958 -1.718 -4.736 1.00 90.06 80 ILE A N 1
ATOM 635 C CA . ILE A 1 80 ? -1.592 -0.401 -4.752 1.00 90.06 80 ILE A CA 1
ATOM 636 C C . ILE A 1 80 ? -2.269 -0.182 -3.402 1.00 90.06 80 ILE A C 1
ATOM 638 O O . ILE A 1 80 ? -3.125 -0.966 -2.992 1.00 90.06 80 ILE A O 1
ATOM 642 N N . VAL A 1 81 ? -1.902 0.904 -2.724 1.00 92.56 81 VAL A N 1
ATOM 643 C CA . VAL A 1 81 ? -2.566 1.339 -1.492 1.00 92.56 81 VAL A CA 1
ATOM 644 C C . VAL A 1 81 ? -3.607 2.390 -1.849 1.00 92.56 81 VAL A C 1
ATOM 646 O O . VAL A 1 81 ? -3.281 3.421 -2.436 1.00 92.56 81 VAL A O 1
ATOM 649 N N . ILE A 1 82 ? -4.860 2.122 -1.490 1.00 92.38 82 ILE A N 1
ATOM 650 C CA . ILE A 1 82 ? -5.976 3.049 -1.671 1.00 92.38 82 ILE A CA 1
ATOM 651 C C . ILE A 1 82 ? -6.330 3.622 -0.303 1.00 92.38 82 ILE A C 1
ATOM 653 O O . ILE A 1 82 ? -6.585 2.870 0.634 1.00 92.38 82 ILE A O 1
ATOM 657 N N . VAL A 1 83 ? -6.345 4.949 -0.196 1.00 93.56 83 VAL A N 1
ATOM 658 C CA . VAL A 1 83 ? -6.742 5.661 1.023 1.00 93.56 83 VAL A CA 1
ATOM 659 C C . VAL A 1 83 ? -8.139 6.229 0.812 1.00 93.56 83 VAL A C 1
ATOM 661 O O . VAL A 1 83 ? -8.369 6.955 -0.155 1.00 93.56 83 VAL A O 1
ATOM 664 N N . VAL A 1 84 ? -9.065 5.873 1.702 1.00 93.31 84 VAL A N 1
ATOM 665 C CA . VAL A 1 84 ? -10.441 6.380 1.710 1.00 93.31 84 VAL A CA 1
ATOM 666 C C . VAL A 1 84 ? -10.549 7.425 2.810 1.00 93.31 84 VAL A C 1
ATOM 668 O O . VAL A 1 84 ? -10.284 7.124 3.970 1.00 93.31 84 VAL A O 1
ATOM 671 N N . ASP A 1 85 ? -10.916 8.643 2.425 1.00 94.44 85 ASP A N 1
ATOM 672 C CA . ASP A 1 85 ? -11.099 9.774 3.333 1.00 94.44 85 ASP A CA 1
ATOM 673 C C . ASP A 1 85 ? -12.577 10.178 3.378 1.00 94.44 85 ASP A C 1
ATOM 675 O O . ASP A 1 85 ? -13.258 10.177 2.346 1.00 94.44 85 ASP A O 1
ATOM 679 N N . ALA A 1 86 ? -13.079 10.495 4.571 1.00 94.94 86 ALA A N 1
ATOM 680 C CA . ALA A 1 86 ? -14.461 10.904 4.797 1.00 94.94 86 ALA A CA 1
ATOM 681 C C . ALA A 1 86 ? -14.583 11.789 6.053 1.00 94.94 86 ALA A C 1
ATOM 683 O O . ALA A 1 86 ? -13.743 11.701 6.948 1.00 94.94 86 ALA A O 1
ATOM 684 N N . PRO A 1 87 ? -15.655 12.600 6.173 1.00 96.56 87 PRO A N 1
ATOM 685 C CA . PRO A 1 87 ? -15.874 13.461 7.338 1.00 96.56 87 PRO A CA 1
ATOM 686 C C . PRO A 1 87 ? -15.937 12.729 8.685 1.00 96.56 87 PRO A C 1
ATOM 688 O O . PRO A 1 87 ? -15.629 13.327 9.712 1.00 96.56 87 PRO A O 1
ATOM 691 N N . THR A 1 88 ? -16.360 11.461 8.700 1.00 94.88 88 THR A N 1
ATOM 692 C CA . THR A 1 88 ? -16.401 10.629 9.909 1.00 94.88 88 THR A CA 1
ATOM 693 C C . THR A 1 88 ? -15.789 9.255 9.652 1.00 94.88 88 THR A C 1
ATOM 695 O O . THR A 1 88 ? -15.814 8.749 8.528 1.00 94.88 88 THR A O 1
ATOM 698 N N . ALA A 1 89 ? -15.269 8.627 10.712 1.00 90.62 89 ALA A N 1
ATOM 699 C CA . ALA A 1 89 ? -14.666 7.296 10.630 1.00 90.62 89 ALA A CA 1
ATOM 700 C C . ALA A 1 89 ? -15.656 6.238 10.114 1.00 90.62 89 ALA A C 1
ATOM 702 O O . ALA A 1 89 ? -15.306 5.458 9.234 1.00 90.62 89 ALA A O 1
ATOM 703 N N . ASP A 1 90 ? -16.906 6.268 10.587 1.00 90.44 90 ASP A 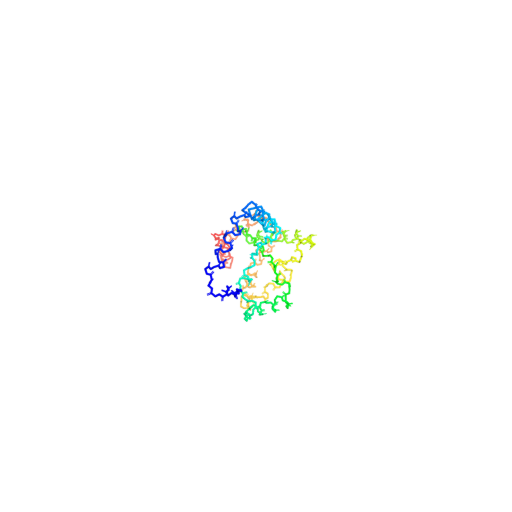N 1
ATOM 704 C CA . ASP A 1 90 ? -17.946 5.330 10.144 1.00 90.44 90 ASP A CA 1
ATOM 705 C C . ASP A 1 90 ? -18.212 5.449 8.635 1.00 90.44 90 ASP A C 1
ATOM 707 O O . ASP A 1 90 ? -18.262 4.443 7.931 1.00 90.44 90 ASP A O 1
ATOM 711 N N . GLN A 1 91 ? -18.288 6.678 8.106 1.00 94.06 91 GLN A N 1
ATOM 712 C CA . GLN A 1 91 ? -18.465 6.902 6.667 1.00 94.06 91 GLN A CA 1
ATOM 713 C C . GLN A 1 91 ? -17.265 6.406 5.856 1.00 94.06 91 GLN A C 1
ATOM 715 O O . GLN A 1 91 ? -17.449 5.853 4.770 1.00 94.06 91 GLN A O 1
ATOM 720 N N . ALA A 1 92 ? -16.042 6.586 6.368 1.00 93.81 92 ALA A N 1
ATOM 721 C CA . ALA A 1 92 ? -14.839 6.075 5.718 1.00 93.81 92 ALA A CA 1
ATOM 722 C C . ALA A 1 92 ? -14.850 4.540 5.664 1.00 93.81 92 ALA A C 1
ATOM 724 O O . ALA A 1 92 ? -14.526 3.963 4.626 1.00 93.81 92 ALA A O 1
ATOM 725 N N . TYR A 1 93 ? -15.262 3.879 6.749 1.00 91.81 93 TYR A N 1
ATOM 726 C CA . TYR A 1 93 ? -15.331 2.420 6.827 1.00 91.81 93 TYR A CA 1
ATOM 727 C C . TYR A 1 93 ? -16.406 1.832 5.918 1.00 91.81 93 TYR A C 1
ATOM 729 O O . TYR A 1 93 ? -16.115 0.875 5.199 1.00 91.81 93 TYR A O 1
ATOM 737 N N . ASP A 1 94 ? -17.596 2.432 5.880 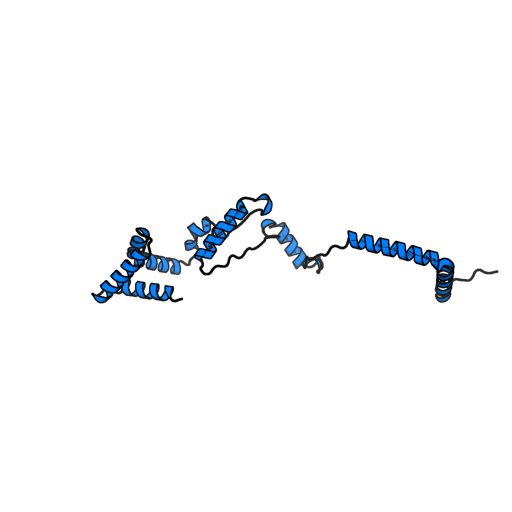1.00 92.88 94 ASP A N 1
ATOM 738 C CA . ASP A 1 94 ? -18.674 2.016 4.981 1.00 92.88 94 ASP A CA 1
ATOM 739 C C . ASP A 1 94 ? -18.266 2.189 3.509 1.00 92.88 94 ASP A C 1
ATOM 741 O O . ASP A 1 94 ? -18.462 1.294 2.682 1.00 92.88 94 ASP A O 1
ATOM 745 N N . ALA A 1 95 ? -17.640 3.320 3.167 1.00 94.31 95 ALA A N 1
ATOM 746 C CA . ALA A 1 95 ? -17.147 3.569 1.815 1.00 94.31 95 ALA A CA 1
ATOM 747 C C . ALA A 1 95 ? -16.022 2.597 1.420 1.00 94.31 95 ALA A C 1
ATOM 749 O O . ALA A 1 95 ? -16.009 2.096 0.290 1.00 94.31 95 ALA A O 1
ATOM 750 N N . ALA A 1 96 ? -15.100 2.300 2.341 1.00 93.69 96 ALA A N 1
ATOM 751 C CA . ALA A 1 96 ? -14.043 1.317 2.134 1.00 93.69 96 ALA A CA 1
ATOM 752 C C . ALA A 1 96 ? -14.610 -0.096 1.934 1.00 93.69 96 ALA A C 1
ATOM 754 O O . ALA A 1 96 ? -14.158 -0.800 1.030 1.00 93.69 96 ALA A O 1
ATOM 755 N N . ASP A 1 97 ? -15.644 -0.487 2.687 1.00 92.94 97 ASP A N 1
ATOM 756 C CA . ASP A 1 97 ? -16.293 -1.791 2.528 1.00 92.94 97 ASP A CA 1
ATOM 757 C C . ASP A 1 97 ? -16.947 -1.919 1.145 1.00 92.94 97 ASP A C 1
ATOM 759 O O . ASP A 1 97 ? -16.669 -2.872 0.409 1.00 92.94 97 ASP A O 1
ATOM 763 N N . VAL A 1 98 ? -17.730 -0.913 0.732 1.00 93.81 98 VAL A N 1
ATOM 764 C CA . VAL A 1 98 ? -18.361 -0.867 -0.599 1.00 93.81 98 VAL A CA 1
ATOM 765 C C . VAL A 1 98 ? -17.311 -0.945 -1.709 1.00 93.81 98 VAL A C 1
ATOM 767 O O . VAL A 1 98 ? -17.461 -1.730 -2.651 1.00 93.81 98 VAL A O 1
ATOM 770 N N . LEU A 1 99 ? -16.227 -0.173 -1.595 1.00 93.75 99 LEU A N 1
ATOM 771 C CA . LEU A 1 99 ? -15.137 -0.186 -2.566 1.00 93.75 99 LEU A CA 1
ATOM 772 C C . LEU A 1 99 ? -14.436 -1.549 -2.610 1.00 93.75 99 LEU A C 1
ATOM 774 O O . LEU A 1 99 ? -14.237 -2.104 -3.693 1.00 93.75 99 LEU A O 1
ATOM 778 N N . SER A 1 100 ? -14.090 -2.115 -1.451 1.00 93.06 100 SER A N 1
ATOM 779 C CA . SER A 1 100 ? -13.393 -3.400 -1.368 1.00 93.06 100 SER A CA 1
ATOM 780 C C . SER A 1 100 ? -14.234 -4.519 -1.982 1.00 93.06 100 SER A C 1
ATOM 782 O O . SER A 1 100 ? -13.717 -5.335 -2.747 1.00 93.06 100 SER A O 1
ATOM 784 N N . ASN A 1 101 ? -15.540 -4.527 -1.711 1.00 92.12 101 ASN A N 1
ATOM 785 C CA . ASN A 1 101 ? -16.473 -5.510 -2.244 1.00 92.12 101 ASN A CA 1
ATOM 786 C C . ASN A 1 101 ? -16.655 -5.338 -3.754 1.00 92.12 101 ASN A C 1
ATOM 788 O O . ASN A 1 101 ? -16.644 -6.332 -4.476 1.00 92.12 101 ASN A O 1
ATOM 792 N N . GLY A 1 102 ? -16.702 -4.099 -4.254 1.00 93.06 102 GLY A N 1
ATOM 793 C CA . GLY A 1 102 ? -16.718 -3.809 -5.689 1.00 93.06 102 GLY A CA 1
ATOM 794 C C . GLY A 1 102 ? -15.477 -4.323 -6.427 1.00 93.06 102 GLY A C 1
ATOM 795 O O . GLY A 1 102 ? -15.594 -4.958 -7.477 1.00 93.06 102 GLY A O 1
ATOM 796 N N . LEU A 1 103 ? -14.284 -4.115 -5.864 1.00 92.81 103 LEU A N 1
ATOM 797 C CA . LEU A 1 103 ? -13.027 -4.583 -6.459 1.00 92.81 103 LEU A CA 1
ATOM 798 C C . LEU A 1 103 ? -12.915 -6.117 -6.447 1.00 92.81 103 LEU A C 1
ATOM 800 O O . LEU A 1 103 ? -12.430 -6.709 -7.414 1.00 92.81 103 LEU A O 1
ATOM 804 N N . LYS A 1 104 ? -13.424 -6.776 -5.397 1.00 91.31 104 LYS A N 1
ATOM 805 C CA . LYS A 1 104 ? -13.435 -8.246 -5.273 1.00 91.31 104 LYS A CA 1
ATOM 806 C C . LYS A 1 104 ? -14.295 -8.945 -6.334 1.00 91.31 104 LYS A C 1
ATOM 808 O O . LYS A 1 104 ? -14.059 -10.122 -6.593 1.00 91.31 104 LYS A O 1
ATOM 813 N N . ILE A 1 105 ? -15.255 -8.256 -6.966 1.00 93.62 105 ILE A N 1
ATOM 814 C CA . ILE A 1 105 ? -16.118 -8.838 -8.016 1.00 93.62 105 ILE A CA 1
ATOM 815 C C . ILE A 1 105 ? -15.307 -9.235 -9.259 1.00 93.62 105 ILE A C 1
ATOM 817 O O . ILE A 1 105 ? -15.626 -10.231 -9.905 1.00 93.62 105 ILE A O 1
ATOM 821 N N . ASN A 1 106 ? -14.243 -8.493 -9.585 1.00 90.81 106 ASN A N 1
ATOM 822 C CA . ASN A 1 106 ? -13.425 -8.720 -10.780 1.00 90.81 106 ASN A CA 1
ATOM 823 C C . ASN A 1 106 ? -11.966 -9.047 -10.416 1.00 90.81 106 ASN A C 1
ATOM 825 O O . ASN A 1 106 ? -11.058 -8.261 -10.713 1.00 90.81 106 ASN A O 1
ATOM 829 N N . PRO A 1 107 ? -11.696 -10.229 -9.829 1.00 86.56 107 PRO A N 1
ATOM 830 C CA . PRO A 1 107 ? -10.356 -10.591 -9.369 1.00 86.56 107 PRO A CA 1
ATOM 831 C C . PRO A 1 107 ? -9.348 -10.727 -10.519 1.00 86.56 107 PRO A C 1
ATOM 833 O O . PRO A 1 107 ? -8.149 -10.590 -10.302 1.00 86.56 107 PRO A O 1
ATOM 836 N N . GLY A 1 108 ? -9.811 -10.951 -11.755 1.00 88.00 108 GLY A N 1
ATOM 837 C CA . GLY A 1 108 ? -8.941 -10.998 -12.935 1.00 88.00 108 GLY A CA 1
ATOM 838 C C . GLY A 1 108 ? -8.315 -9.650 -13.308 1.00 88.00 108 GLY A C 1
ATOM 839 O O . GLY A 1 108 ? -7.271 -9.638 -13.951 1.00 88.00 108 GLY A O 1
ATOM 840 N N . LEU A 1 109 ? -8.929 -8.530 -12.905 1.00 87.50 109 LEU A N 1
ATOM 841 C CA . LEU A 1 109 ? -8.404 -7.182 -13.154 1.00 87.50 109 LEU A CA 1
ATOM 842 C C . LEU A 1 109 ? -7.635 -6.627 -11.951 1.00 87.50 109 LEU A C 1
ATOM 844 O O . LEU A 1 109 ? -6.618 -5.969 -12.139 1.00 87.50 109 LEU A O 1
ATOM 848 N N . PHE A 1 110 ? -8.115 -6.887 -10.730 1.00 85.88 110 PHE A N 1
ATOM 849 C CA . PHE A 1 110 ? -7.605 -6.238 -9.513 1.00 85.88 110 PHE A CA 1
ATOM 850 C C . PHE A 1 110 ? -6.824 -7.169 -8.577 1.00 85.88 110 PHE A C 1
ATOM 852 O O . PHE A 1 110 ? -6.274 -6.716 -7.577 1.00 85.88 110 PHE A O 1
ATOM 859 N N . GLY A 1 111 ? -6.754 -8.466 -8.882 1.00 86.50 111 GLY A N 1
ATOM 860 C CA . GLY A 1 111 ? -6.063 -9.439 -8.045 1.00 86.50 111 GLY A CA 1
ATOM 861 C C . GLY A 1 111 ? -6.720 -9.615 -6.673 1.00 86.50 111 GLY A C 1
ATOM 862 O O . GLY A 1 111 ? -7.944 -9.569 -6.525 1.00 86.50 111 GLY A O 1
ATOM 863 N N . LYS A 1 112 ? -5.892 -9.874 -5.657 1.00 87.94 112 LYS A N 1
ATOM 864 C CA . LYS A 1 112 ? -6.349 -10.062 -4.278 1.00 87.94 112 LYS A CA 1
ATOM 865 C C . LYS A 1 112 ? -6.516 -8.704 -3.599 1.00 87.94 112 LYS A C 1
ATOM 867 O O . LYS A 1 112 ? -5.536 -8.031 -3.308 1.00 87.94 112 LYS A O 1
ATOM 872 N N . VAL A 1 113 ? -7.755 -8.356 -3.277 1.00 90.12 113 VAL A N 1
ATOM 873 C CA . VAL A 1 113 ? -8.086 -7.148 -2.512 1.00 90.12 113 VAL A CA 1
ATOM 874 C C . VAL A 1 113 ? -8.034 -7.465 -1.020 1.00 90.12 113 VAL A C 1
ATOM 876 O O . VAL A 1 113 ? -8.661 -8.426 -0.567 1.00 90.12 113 VAL A O 1
ATOM 879 N N . PHE A 1 114 ? -7.305 -6.656 -0.257 1.00 89.00 114 PHE A N 1
ATOM 880 C CA . PHE A 1 114 ? -7.198 -6.775 1.193 1.00 89.00 114 PHE A CA 1
ATOM 881 C C . PHE A 1 114 ? -7.605 -5.456 1.850 1.00 89.00 114 PHE A C 1
ATOM 883 O O . PHE A 1 114 ? -6.967 -4.433 1.624 1.00 89.00 114 PHE A O 1
ATOM 890 N N . ASP A 1 115 ? -8.674 -5.501 2.644 1.00 89.81 115 ASP A N 1
ATOM 891 C CA . ASP A 1 115 ? -9.109 -4.399 3.501 1.00 89.81 115 ASP A CA 1
ATOM 892 C C . ASP A 1 115 ? -8.795 -4.797 4.950 1.00 89.81 115 ASP A C 1
ATOM 894 O O . ASP A 1 115 ? -9.458 -5.697 5.467 1.00 89.81 115 ASP A O 1
ATOM 898 N N . PRO A 1 116 ? -7.767 -4.206 5.583 1.00 84.62 116 PRO A N 1
ATOM 899 C CA . PRO A 1 116 ? -7.361 -4.576 6.934 1.00 84.62 116 PRO A CA 1
ATOM 900 C C . PRO A 1 116 ? -8.369 -4.148 8.006 1.00 84.62 116 PRO A C 1
ATOM 902 O O . PRO A 1 116 ? -8.440 -4.791 9.048 1.00 84.62 116 PRO A O 1
ATOM 905 N N . VAL A 1 117 ? -9.130 -3.076 7.777 1.00 83.00 117 VAL A N 1
ATOM 906 C CA . VAL A 1 117 ? -10.018 -2.496 8.794 1.00 83.00 117 VAL A CA 1
ATOM 907 C C . VAL A 1 117 ? -11.345 -3.244 8.840 1.00 83.00 117 VAL A C 1
ATOM 909 O O . VAL A 1 117 ? -11.839 -3.572 9.917 1.00 83.00 117 VAL A O 1
ATOM 912 N N . ASN A 1 118 ? -11.898 -3.577 7.672 1.00 84.69 118 ASN A N 1
ATOM 913 C CA . ASN A 1 118 ? -13.148 -4.332 7.577 1.00 84.69 118 ASN A CA 1
ATOM 914 C C . ASN A 1 118 ? -12.956 -5.854 7.616 1.00 84.69 118 ASN A C 1
ATOM 916 O O . ASN A 1 118 ? -13.894 -6.611 7.359 1.00 84.69 118 ASN A O 1
ATOM 920 N N . GLU A 1 119 ? -11.756 -6.328 7.935 1.00 88.06 119 GLU A N 1
ATOM 921 C CA . GLU A 1 119 ? -11.475 -7.753 7.993 1.00 88.06 119 GLU A CA 1
ATOM 922 C C . GLU A 1 119 ? -12.262 -8.414 9.158 1.00 88.06 119 GLU A C 1
ATOM 924 O O . GLU A 1 119 ? -12.238 -7.917 10.291 1.00 88.06 119 GLU A O 1
ATOM 929 N N . PRO A 1 120 ? -13.004 -9.517 8.910 1.00 88.81 120 PRO A N 1
ATOM 930 C CA . PRO A 1 120 ? -13.888 -10.117 9.913 1.00 88.81 120 PRO A CA 1
ATOM 931 C C . PRO A 1 120 ? -13.202 -10.543 11.213 1.00 88.81 120 PRO A C 1
ATOM 933 O O . PRO A 1 120 ? -13.794 -10.410 12.288 1.00 88.81 120 PRO A O 1
ATOM 936 N N . PHE A 1 121 ? -11.972 -11.057 11.141 1.00 90.50 121 PHE A N 1
ATOM 937 C CA . PHE A 1 121 ? -11.207 -11.431 12.323 1.00 90.50 121 PHE A CA 1
ATOM 938 C C . PHE A 1 121 ? -10.881 -10.205 13.188 1.00 90.50 121 PHE A C 1
ATOM 940 O O . PHE A 1 121 ? -11.106 -10.273 14.396 1.00 90.50 121 PHE A O 1
ATOM 947 N N . PHE A 1 122 ? -10.457 -9.076 12.619 1.00 89.75 122 PHE A N 1
ATOM 948 C CA . PHE A 1 122 ? -10.224 -7.847 13.387 1.00 89.75 122 PHE A CA 1
ATOM 949 C C . PHE A 1 122 ? -11.520 -7.211 13.897 1.00 89.75 122 PHE A C 1
ATOM 951 O O . PHE A 1 122 ? -11.553 -6.743 15.033 1.00 89.75 122 PHE A O 1
ATOM 958 N N . ARG A 1 123 ? -12.622 -7.260 13.137 1.00 88.00 123 ARG A N 1
ATOM 959 C CA . ARG A 1 123 ? -13.928 -6.769 13.621 1.00 88.00 123 ARG A CA 1
ATOM 960 C C . ARG A 1 123 ? -14.439 -7.554 14.828 1.00 88.00 123 ARG A C 1
ATOM 962 O O . ARG A 1 123 ? -15.058 -6.973 15.713 1.00 88.00 123 ARG A O 1
ATOM 969 N N . HIS A 1 124 ? -14.183 -8.861 14.875 1.00 90.75 124 HIS A N 1
ATOM 970 C CA . HIS A 1 124 ? -14.593 -9.700 16.001 1.00 90.75 124 HIS A CA 1
ATOM 971 C C . HIS A 1 124 ? -13.626 -9.615 17.189 1.00 90.75 124 HIS A C 1
ATOM 973 O O . HIS A 1 124 ? -14.056 -9.568 18.338 1.00 90.75 124 HIS A O 1
ATOM 979 N N . ASN A 1 125 ? -12.320 -9.585 16.917 1.00 92.06 125 ASN A N 1
ATOM 980 C CA . ASN A 1 125 ? -11.274 -9.711 17.934 1.00 92.06 125 ASN A CA 1
ATOM 981 C C . ASN A 1 125 ? -10.576 -8.384 18.265 1.00 92.06 125 ASN A C 1
ATOM 983 O O . ASN A 1 125 ? -9.601 -8.386 19.011 1.00 92.06 125 ASN A O 1
ATOM 987 N N . GLY A 1 126 ? -11.044 -7.251 17.738 1.00 89.88 126 GLY A N 1
ATOM 988 C CA . GLY A 1 126 ? -10.361 -5.958 17.857 1.00 89.88 126 GLY A CA 1
ATOM 989 C C . GLY A 1 126 ? -10.100 -5.528 19.301 1.00 89.88 126 GLY A C 1
ATOM 990 O O . GLY A 1 126 ? -9.027 -5.015 19.606 1.00 89.88 126 GLY A O 1
ATOM 991 N N . LEU A 1 127 ? -11.025 -5.830 20.219 1.00 91.69 127 LEU A N 1
ATOM 992 C CA . LEU A 1 127 ? -10.867 -5.520 21.646 1.00 91.69 127 LEU A CA 1
ATOM 993 C C . LEU A 1 127 ? -9.733 -6.309 22.320 1.00 91.69 127 LEU A C 1
ATOM 995 O O . LEU A 1 127 ? -9.198 -5.853 23.324 1.00 91.69 127 LEU A O 1
ATOM 999 N N . LEU A 1 128 ? -9.326 -7.458 21.767 1.00 92.38 128 LEU A N 1
ATOM 1000 C CA . LEU A 1 128 ? -8.223 -8.267 22.306 1.00 92.38 128 LEU A CA 1
ATOM 1001 C C . LEU A 1 128 ? -6.846 -7.628 22.079 1.00 92.38 128 LEU A C 1
ATOM 1003 O O . LEU A 1 128 ? -5.861 -8.082 22.654 1.00 92.38 128 LEU A O 1
ATOM 1007 N N . TYR A 1 129 ? -6.773 -6.585 21.249 1.00 92.06 129 TYR A N 1
ATOM 1008 C CA . TYR A 1 129 ? -5.558 -5.804 21.031 1.00 92.06 129 TYR A CA 1
ATOM 1009 C C . TYR A 1 129 ? -5.388 -4.664 22.047 1.00 92.06 129 TYR A C 1
ATOM 1011 O O . TYR A 1 129 ? -4.344 -4.010 22.052 1.00 92.06 129 TYR A O 1
ATOM 1019 N N . LEU A 1 130 ? -6.382 -4.425 22.911 1.00 93.31 130 LEU A N 1
ATOM 1020 C CA . LEU A 1 130 ? -6.279 -3.472 24.014 1.00 93.31 130 LEU A CA 1
ATOM 1021 C C . LEU A 1 130 ? -5.455 -4.053 25.169 1.00 93.31 130 LEU A C 1
ATOM 1023 O O . LEU A 1 130 ? -5.377 -5.269 25.360 1.00 93.31 130 LEU A O 1
ATOM 1027 N N . SER A 1 131 ? -4.850 -3.178 25.975 1.00 95.69 131 SER A N 1
ATOM 1028 C CA . SER A 1 131 ? -4.219 -3.609 27.223 1.00 95.69 131 SER A CA 1
ATOM 1029 C C . SER A 1 131 ? -5.281 -4.097 28.214 1.00 95.69 131 SER A C 1
ATOM 1031 O O . SER A 1 131 ? -6.434 -3.672 28.154 1.00 95.69 131 SER A O 1
ATOM 1033 N N . SER A 1 132 ? -4.908 -4.955 29.171 1.00 95.06 132 SER A N 1
ATOM 1034 C CA . SER A 1 132 ? -5.863 -5.436 30.185 1.00 95.06 132 SER A CA 1
ATOM 1035 C C . SER A 1 132 ? -6.523 -4.292 30.958 1.00 95.06 132 SER A C 1
ATOM 1037 O O . SER A 1 132 ? -7.704 -4.377 31.266 1.00 95.06 132 SER A O 1
ATOM 1039 N N . LYS A 1 133 ? -5.775 -3.212 31.219 1.00 95.56 133 LYS A N 1
ATOM 1040 C CA . LYS A 1 133 ? -6.285 -2.026 31.910 1.00 95.56 133 LYS A CA 1
ATOM 1041 C C . LYS A 1 133 ? -7.314 -1.272 31.062 1.00 95.56 133 LYS A C 1
ATOM 1043 O O . LYS A 1 133 ? -8.372 -0.925 31.571 1.00 95.56 133 LYS A O 1
ATOM 1048 N N . ASP A 1 134 ? -7.011 -1.030 29.786 1.00 94.56 134 ASP A N 1
ATOM 1049 C CA . ASP A 1 134 ? -7.922 -0.296 28.895 1.00 94.56 134 ASP A CA 1
ATOM 1050 C C . ASP A 1 134 ? -9.189 -1.108 28.611 1.00 94.56 134 ASP A C 1
ATOM 1052 O O . ASP A 1 134 ? -10.277 -0.549 28.496 1.00 94.56 134 ASP A O 1
ATOM 1056 N N . LEU A 1 135 ? -9.058 -2.436 28.528 1.00 94.81 135 LEU A N 1
ATOM 1057 C CA . LEU A 1 135 ? -10.193 -3.337 28.377 1.00 94.81 135 LEU A CA 1
ATOM 1058 C C . LEU A 1 135 ? -11.102 -3.311 29.612 1.00 94.81 135 LEU A C 1
ATOM 1060 O O . LEU A 1 135 ? -12.317 -3.251 29.456 1.00 94.81 135 LEU A O 1
ATOM 1064 N N . GLU A 1 136 ? -10.532 -3.340 30.819 1.00 94.69 136 GLU A N 1
ATOM 1065 C CA . GLU A 1 136 ? -11.289 -3.238 32.073 1.00 94.69 136 GLU A CA 1
ATOM 1066 C C . GLU A 1 136 ? -12.034 -1.899 32.158 1.00 94.69 136 GLU A C 1
ATOM 1068 O O . GLU A 1 136 ? -13.244 -1.882 32.370 1.00 94.69 136 GLU A O 1
ATOM 1073 N N . GLU A 1 137 ? -11.354 -0.788 31.859 1.00 95.44 137 GLU A N 1
ATOM 1074 C CA . GLU A 1 137 ? -11.979 0.536 31.838 1.00 95.44 137 GLU A CA 1
ATOM 1075 C C . GLU A 1 137 ? -13.100 0.633 30.789 1.00 95.44 137 GLU A C 1
ATOM 1077 O O . GLU A 1 137 ? -14.156 1.214 31.049 1.00 95.44 137 GLU A O 1
ATOM 1082 N N . LEU A 1 138 ? -12.904 0.051 29.604 1.00 93.19 138 LEU A N 1
ATOM 1083 C CA . LEU A 1 138 ? -13.926 0.018 28.561 1.00 93.19 138 LEU A CA 1
ATOM 1084 C C . LEU A 1 138 ? -15.146 -0.806 28.990 1.00 93.19 138 LEU A C 1
ATOM 1086 O O . LEU A 1 138 ? -16.280 -0.392 28.747 1.00 93.19 138 LEU A O 1
ATOM 1090 N N . VAL A 1 139 ? -14.927 -1.960 29.623 1.00 93.75 139 VAL A N 1
ATOM 1091 C CA . VAL A 1 139 ? -16.004 -2.806 30.150 1.00 93.75 139 VAL A CA 1
ATOM 1092 C C . VAL A 1 139 ? -16.785 -2.058 31.227 1.00 93.75 139 VAL A C 1
ATOM 1094 O O . VAL A 1 139 ? -18.012 -2.022 31.144 1.00 93.75 139 VAL A O 1
ATOM 1097 N N . ASP A 1 140 ? -16.108 -1.400 32.168 1.00 93.88 140 ASP A N 1
ATOM 1098 C CA . ASP A 1 140 ? -16.759 -0.590 33.202 1.00 93.88 140 ASP A CA 1
ATOM 1099 C C . ASP A 1 140 ? -17.623 0.523 32.584 1.00 93.88 140 ASP A C 1
ATOM 1101 O O . ASP A 1 140 ? -18.783 0.700 32.966 1.00 93.88 140 ASP A O 1
ATOM 1105 N N . GLN A 1 141 ? -17.109 1.223 31.564 1.00 90.62 141 GLN A N 1
ATOM 1106 C CA . GLN A 1 141 ? -17.860 2.254 30.836 1.00 90.62 141 GLN A CA 1
ATOM 1107 C C . GLN A 1 141 ? -19.079 1.680 30.093 1.00 90.62 141 GLN A C 1
ATOM 1109 O O . GLN A 1 141 ? -20.152 2.289 30.093 1.00 90.62 141 GLN A O 1
ATOM 1114 N N . LEU A 1 142 ? -18.944 0.506 29.469 1.00 90.56 142 LEU A N 1
ATOM 1115 C CA . LEU A 1 142 ? -20.044 -0.177 28.781 1.00 90.56 142 LEU A CA 1
ATOM 1116 C C . LEU A 1 142 ? -21.132 -0.640 29.757 1.00 90.56 142 LEU A C 1
ATOM 1118 O O . LEU A 1 142 ? -22.318 -0.522 29.445 1.00 90.56 142 LEU A O 1
ATOM 1122 N N . VAL A 1 143 ? -20.745 -1.135 30.936 1.00 92.19 143 VAL A N 1
ATOM 1123 C CA . VAL A 1 143 ? -21.673 -1.544 32.000 1.00 92.19 143 VAL A CA 1
ATOM 1124 C C . VAL A 1 143 ? -22.434 -0.335 32.540 1.00 92.19 143 VAL A C 1
ATOM 1126 O O . VAL A 1 143 ? -23.661 -0.386 32.639 1.00 92.19 143 VAL A O 1
ATOM 1129 N N . GLU A 1 144 ? -21.748 0.778 32.814 1.00 89.62 144 GLU A N 1
ATOM 1130 C CA . GLU A 1 144 ? -22.391 2.023 33.261 1.00 89.62 144 GLU A CA 1
ATOM 1131 C C . GLU A 1 144 ? -23.398 2.543 32.216 1.00 89.62 144 GLU A C 1
ATOM 1133 O O . GLU A 1 144 ? -24.488 3.011 32.556 1.00 89.62 144 GLU A O 1
ATOM 1138 N N . ALA A 1 145 ? -23.072 2.404 30.927 1.00 88.25 145 ALA A N 1
ATOM 1139 C CA . ALA A 1 145 ? -23.919 2.830 29.817 1.00 88.25 145 ALA A CA 1
ATOM 1140 C C . ALA A 1 145 ? -25.023 1.822 29.425 1.00 88.25 145 ALA A C 1
ATOM 1142 O O . ALA A 1 145 ? -25.893 2.166 28.618 1.00 88.25 145 ALA A O 1
ATOM 1143 N N . GLN A 1 146 ? -25.055 0.603 29.977 1.00 87.19 146 GLN A N 1
ATOM 1144 C CA . GLN A 1 146 ? -25.984 -0.461 29.561 1.00 87.19 146 GLN A CA 1
ATOM 1145 C C . GLN A 1 146 ? -27.473 -0.040 29.562 1.00 87.19 146 GLN A C 1
ATOM 1147 O O . GLN A 1 146 ? -28.163 -0.332 28.578 1.00 87.19 146 GLN A O 1
ATOM 1152 N N . PRO A 1 147 ? -28.009 0.674 30.580 1.00 82.38 147 PRO A N 1
ATOM 1153 C CA . PRO A 1 147 ? -29.413 1.108 30.581 1.00 82.38 147 PRO A CA 1
ATOM 1154 C C . PRO A 1 147 ? -29.754 2.087 29.449 1.00 82.38 147 PRO A C 1
ATOM 1156 O O . PRO A 1 147 ? -30.912 2.194 29.031 1.00 82.38 147 PRO A O 1
ATOM 1159 N N . PHE A 1 148 ? -28.758 2.832 28.967 1.00 79.12 148 PHE A N 1
ATOM 1160 C CA . PHE A 1 148 ? -28.886 3.730 27.826 1.00 79.12 148 PHE A CA 1
ATOM 1161 C C . PHE A 1 148 ? -28.793 2.950 26.508 1.00 79.12 148 PHE A C 1
ATOM 1163 O O . PHE A 1 148 ? -29.709 3.029 25.688 1.00 79.12 148 PHE A O 1
ATOM 1170 N N . LEU A 1 149 ? -27.754 2.124 26.349 1.00 83.81 149 LEU A N 1
ATOM 1171 C CA . LEU A 1 149 ? -27.531 1.313 25.147 1.00 83.81 149 LEU A CA 1
ATOM 1172 C C . LEU A 1 149 ? -28.693 0.350 24.868 1.00 83.81 149 LEU A C 1
ATOM 1174 O O . LEU A 1 149 ? -29.120 0.216 23.725 1.00 83.81 149 LEU A O 1
ATOM 1178 N N . GLY A 1 150 ? -29.259 -0.272 25.907 1.00 84.88 150 GLY A N 1
ATOM 1179 C CA . GLY A 1 150 ? -30.401 -1.178 25.765 1.00 84.88 150 GLY A CA 1
ATOM 1180 C C . GLY A 1 150 ? -31.656 -0.493 25.216 1.00 84.88 150 GLY A C 1
ATOM 1181 O O . GLY A 1 150 ? -32.364 -1.074 24.395 1.00 84.88 150 GLY A O 1
ATOM 1182 N N . ARG A 1 151 ? -31.915 0.759 25.618 1.00 79.38 151 ARG A N 1
ATOM 1183 C CA . ARG A 1 151 ? -33.056 1.542 25.116 1.00 79.38 151 ARG A CA 1
ATOM 1184 C C . ARG A 1 151 ? -32.819 2.055 23.698 1.00 79.38 151 ARG A C 1
ATOM 1186 O O . ARG A 1 151 ? -33.725 1.969 22.875 1.00 79.38 151 ARG A O 1
ATOM 1193 N N . LEU A 1 152 ? -31.603 2.508 23.393 1.00 82.81 152 LEU A N 1
ATOM 1194 C CA . LEU A 1 152 ? -31.242 2.952 22.045 1.00 82.81 152 LEU A CA 1
ATOM 1195 C C . LEU A 1 152 ? -31.296 1.801 21.028 1.00 82.81 152 LEU A C 1
ATOM 1197 O O . LEU A 1 152 ? -31.818 1.976 19.932 1.00 82.81 152 LEU A O 1
ATOM 1201 N N . ASN A 1 153 ? -30.830 0.607 21.404 1.00 85.12 153 ASN A N 1
ATOM 1202 C CA . ASN A 1 153 ? -30.893 -0.577 20.545 1.00 85.12 153 ASN A CA 1
ATOM 1203 C C . ASN A 1 153 ? -32.339 -1.023 20.261 1.00 85.12 153 ASN A C 1
ATOM 1205 O O . ASN A 1 153 ? -32.640 -1.508 19.174 1.00 85.12 153 ASN A O 1
ATOM 1209 N N . ALA A 1 154 ? -33.254 -0.839 21.219 1.00 83.56 154 ALA A N 1
ATOM 1210 C CA . ALA A 1 154 ? -34.670 -1.144 21.023 1.00 83.56 154 ALA A CA 1
ATOM 1211 C C . ALA A 1 154 ? -35.364 -0.163 20.061 1.00 83.56 154 ALA A C 1
ATOM 1213 O O . ALA A 1 154 ? -36.375 -0.509 19.450 1.00 83.56 154 ALA A O 1
ATOM 1214 N N . SER A 1 155 ? -34.866 1.070 19.934 1.00 82.69 155 SER A N 1
ATOM 1215 C CA . SER A 1 155 ? -35.433 2.091 19.047 1.00 82.69 155 SER A CA 1
ATOM 1216 C C . SER A 1 155 ? -34.358 3.086 18.586 1.00 82.69 155 SER A C 1
ATOM 1218 O O . SER A 1 155 ? -34.190 4.143 19.201 1.00 82.69 155 SER A O 1
ATOM 1220 N N . PRO A 1 156 ? -33.650 2.792 17.479 1.00 79.81 156 PRO A N 1
ATOM 1221 C CA . PRO A 1 156 ? -32.554 3.615 16.974 1.00 79.81 156 PRO A CA 1
ATOM 1222 C C . PRO A 1 156 ? -33.094 4.821 16.191 1.00 79.81 156 PRO A C 1
ATOM 1224 O O . PRO A 1 156 ? -32.931 4.932 14.979 1.00 79.81 156 PRO A O 1
ATOM 1227 N N . THR A 1 157 ? -33.796 5.726 16.875 1.00 84.94 157 THR A N 1
ATOM 1228 C CA . THR A 1 157 ? -34.315 6.959 16.272 1.00 84.94 157 THR A CA 1
ATOM 1229 C C . THR A 1 157 ? -33.834 8.185 17.032 1.00 84.94 157 THR A C 1
ATOM 1231 O O . THR A 1 157 ? -33.694 8.175 18.254 1.00 84.94 157 THR A O 1
ATOM 1234 N N . VAL A 1 158 ? -33.628 9.276 16.294 1.00 82.75 158 VAL A N 1
ATOM 1235 C CA . VAL A 1 158 ? -33.208 10.571 16.848 1.00 82.75 158 VAL A CA 1
ATOM 1236 C C . VAL A 1 158 ? -34.221 11.092 17.874 1.00 82.75 158 VAL A C 1
ATOM 1238 O O . VAL A 1 158 ? -33.840 11.675 18.884 1.00 82.75 158 VAL A O 1
ATOM 1241 N N . LEU A 1 159 ? -35.514 10.835 17.655 1.00 83.75 159 LEU A N 1
ATOM 1242 C CA . LEU A 1 159 ? -36.573 11.234 18.579 1.00 83.75 159 LEU A CA 1
ATOM 1243 C C . LEU A 1 159 ? -36.444 10.536 19.940 1.00 83.75 159 LEU A C 1
ATOM 1245 O O . LEU A 1 159 ? -36.509 11.201 20.971 1.00 83.75 159 LEU A O 1
ATOM 1249 N N . GLU A 1 160 ? -36.247 9.217 19.949 1.00 81.06 160 GLU A N 1
ATOM 1250 C CA . GLU A 1 160 ? -36.062 8.459 21.193 1.00 81.06 160 GLU A CA 1
ATOM 1251 C C . GLU A 1 160 ? -34.754 8.826 21.895 1.00 81.06 160 GLU A C 1
ATOM 1253 O O . GLU A 1 160 ? -34.720 8.934 23.119 1.00 81.06 160 GLU A O 1
ATOM 1258 N N . LEU A 1 161 ? -33.697 9.122 21.132 1.00 82.31 161 LEU A N 1
ATOM 1259 C CA . LEU A 1 161 ? -32.460 9.665 21.687 1.00 82.31 161 LEU A CA 1
ATOM 1260 C C . LEU A 1 161 ? -32.713 10.987 22.429 1.00 82.31 161 LEU A C 1
ATOM 1262 O O . LEU A 1 161 ? -32.297 11.129 23.578 1.00 82.31 161 LEU A O 1
ATOM 1266 N N . PHE A 1 162 ? -33.426 11.938 21.816 1.00 84.44 162 PHE A N 1
ATOM 1267 C C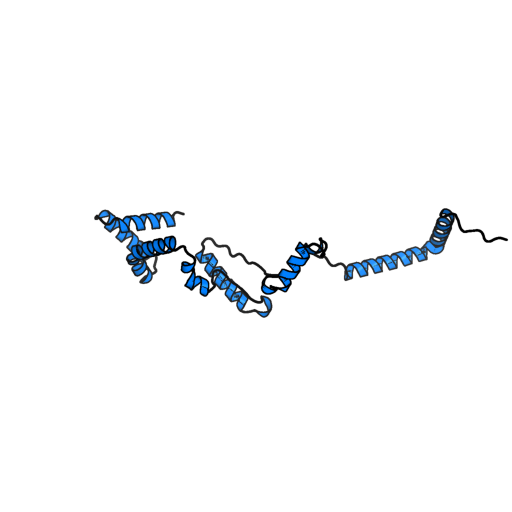A . PHE A 1 162 ? -33.741 13.214 22.466 1.00 84.44 162 PHE A CA 1
ATOM 1268 C C . PHE A 1 162 ? -34.632 13.040 23.699 1.00 84.44 162 PHE A C 1
ATOM 1270 O O . PHE A 1 162 ? -34.365 13.673 24.718 1.00 84.44 162 PHE A O 1
ATOM 1277 N N . ARG A 1 163 ? -35.620 12.137 23.656 1.00 82.12 163 ARG A N 1
ATOM 1278 C CA . ARG A 1 163 ? -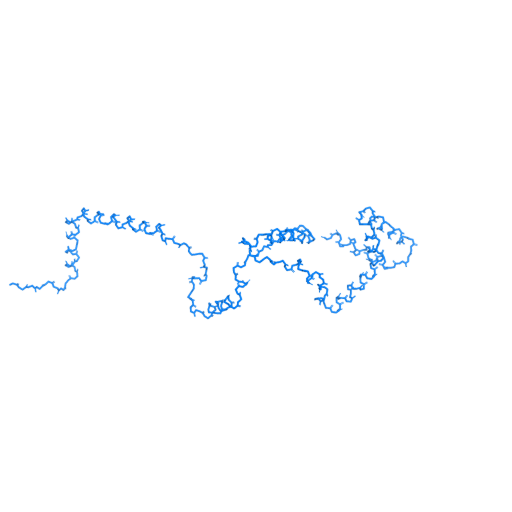36.457 11.797 24.821 1.00 82.12 163 ARG A CA 1
ATOM 1279 C C . ARG A 1 163 ? -35.640 11.218 25.974 1.00 82.12 163 ARG A C 1
ATOM 1281 O O . ARG A 1 163 ? -35.867 11.572 27.127 1.00 82.12 163 ARG A O 1
ATOM 1288 N N . LEU A 1 164 ? -34.669 10.354 25.677 1.00 78.62 164 LEU A N 1
ATOM 1289 C CA . LEU A 1 164 ? -33.758 9.800 26.681 1.00 78.62 164 LEU A CA 1
ATOM 1290 C C . LEU A 1 164 ? -32.886 10.884 27.313 1.00 78.62 164 LEU A C 1
ATOM 1292 O O . LEU A 1 164 ? -32.728 10.906 28.533 1.00 78.62 164 LEU A O 1
ATOM 1296 N N . VAL A 1 165 ? -32.338 11.786 26.498 1.00 81.75 165 VAL A N 1
ATOM 1297 C CA . VAL A 1 165 ? -31.535 12.915 26.985 1.00 81.75 165 VAL A CA 1
ATOM 1298 C C . VAL A 1 165 ? -32.383 13.838 27.862 1.00 81.75 165 VAL A C 1
ATOM 1300 O O . VAL A 1 165 ? -31.946 14.202 28.952 1.00 81.75 165 VAL A O 1
ATOM 1303 N N . GLU A 1 166 ? -33.608 14.161 27.446 1.00 83.31 166 GLU A N 1
ATOM 1304 C CA . GLU A 1 166 ? -34.551 14.965 28.229 1.00 83.31 166 GLU A CA 1
ATOM 1305 C C . GLU A 1 166 ? -34.863 14.306 29.579 1.00 83.31 166 GLU A C 1
ATOM 1307 O O . GLU A 1 166 ? -34.701 14.937 30.622 1.00 83.31 166 GLU A O 1
ATOM 1312 N N . GLN A 1 167 ? -35.166 13.006 29.589 1.00 76.25 167 GLN A N 1
ATOM 1313 C CA . GLN A 1 167 ? -35.442 12.251 30.813 1.00 76.25 167 GLN A CA 1
ATOM 1314 C C . GLN A 1 167 ? -34.236 12.209 31.770 1.00 76.25 167 GLN A C 1
ATOM 1316 O O . GLN A 1 167 ? -34.400 12.299 32.988 1.00 76.25 167 GLN A O 1
ATOM 1321 N N . ILE A 1 168 ? -33.012 12.088 31.242 1.00 75.44 168 ILE A N 1
ATOM 1322 C CA . ILE A 1 168 ? -31.782 12.142 32.047 1.00 75.44 168 ILE A CA 1
ATOM 1323 C C . ILE A 1 168 ? -31.605 13.540 32.655 1.00 75.44 168 ILE A C 1
ATOM 1325 O O . ILE A 1 168 ? -31.263 13.656 33.833 1.00 75.44 168 ILE A O 1
ATOM 1329 N N . LEU A 1 169 ? -31.862 14.603 31.888 1.00 79.25 169 LEU A N 1
ATOM 1330 C CA . LEU A 1 169 ? -31.758 15.987 32.359 1.00 79.25 169 LEU A CA 1
ATOM 1331 C C . LEU A 1 169 ? -32.837 16.339 33.399 1.00 79.25 169 LEU A C 1
ATOM 1333 O O . LEU A 1 169 ? -32.537 17.037 34.372 1.00 79.25 169 LEU A O 1
ATOM 1337 N N . GLU A 1 170 ? -34.061 15.833 33.241 1.00 78.69 170 GLU A N 1
ATOM 1338 C CA . GLU A 1 170 ? -35.154 15.995 34.207 1.00 78.69 170 GLU A CA 1
ATOM 1339 C C . GLU A 1 170 ? -34.894 15.229 35.509 1.00 78.69 170 GLU A C 1
ATOM 1341 O O . GLU A 1 170 ? -35.021 15.802 36.593 1.00 78.69 170 GLU A O 1
ATOM 1346 N N . ASN A 1 171 ? -34.429 13.976 35.436 1.00 69.75 171 ASN A N 1
ATOM 1347 C CA . ASN A 1 171 ? -34.034 13.217 36.628 1.00 69.75 171 ASN A CA 1
ATOM 1348 C C . ASN A 1 171 ? -32.851 13.868 37.362 1.00 69.75 171 ASN A C 1
ATOM 1350 O O . ASN A 1 171 ? -32.818 13.869 38.592 1.00 69.75 171 ASN A O 1
ATOM 1354 N N . ARG A 1 172 ? -31.913 14.501 36.641 1.00 65.31 172 ARG A N 1
ATOM 1355 C CA . ARG A 1 172 ? -30.807 15.270 37.244 1.00 65.31 172 ARG A CA 1
ATOM 1356 C C . ARG A 1 172 ? -31.311 16.477 38.043 1.00 65.31 172 ARG A C 1
ATOM 1358 O O . ARG A 1 172 ? -30.720 16.811 39.067 1.00 65.31 172 ARG A O 1
ATOM 1365 N N . LYS A 1 173 ? -32.392 17.126 37.590 1.00 61.97 173 LYS A N 1
ATOM 1366 C CA . LYS A 1 173 ? -33.045 18.236 38.308 1.00 61.97 173 LYS A CA 1
ATOM 1367 C C . LYS A 1 173 ? -33.812 17.773 39.554 1.00 61.97 173 LYS A C 1
ATOM 1369 O O . LYS A 1 173 ? -33.921 18.555 40.492 1.00 61.97 173 LYS A O 1
ATOM 1374 N N . ASN A 1 174 ? -34.287 16.524 39.584 1.00 60.38 174 ASN A N 1
ATOM 1375 C CA . ASN A 1 174 ? -35.141 15.977 40.650 1.00 60.38 174 ASN A CA 1
ATOM 1376 C C . ASN A 1 174 ? -34.404 15.160 41.746 1.00 60.38 174 ASN A C 1
ATOM 1378 O O . ASN A 1 174 ? -35.062 14.711 42.680 1.00 60.38 174 ASN A O 1
ATOM 1382 N N . ALA A 1 175 ? -33.063 15.084 41.690 1.00 52.06 175 ALA A N 1
ATOM 1383 C CA . ALA A 1 175 ? -32.089 14.656 42.724 1.00 52.06 175 ALA A CA 1
ATOM 1384 C C . ALA A 1 175 ? -31.439 13.243 42.632 1.00 52.06 175 ALA A C 1
ATOM 1386 O O . ALA A 1 175 ? -32.098 12.229 42.437 1.00 52.06 175 ALA A O 1
ATOM 1387 N N . ASN A 1 176 ? -30.125 13.234 42.944 1.00 49.91 176 ASN A N 1
ATOM 1388 C CA . ASN A 1 176 ? -29.301 12.190 43.598 1.00 49.91 176 ASN A CA 1
ATOM 1389 C C . ASN A 1 176 ? -28.643 11.013 42.836 1.00 49.91 176 ASN A C 1
ATOM 1391 O O . ASN A 1 176 ? -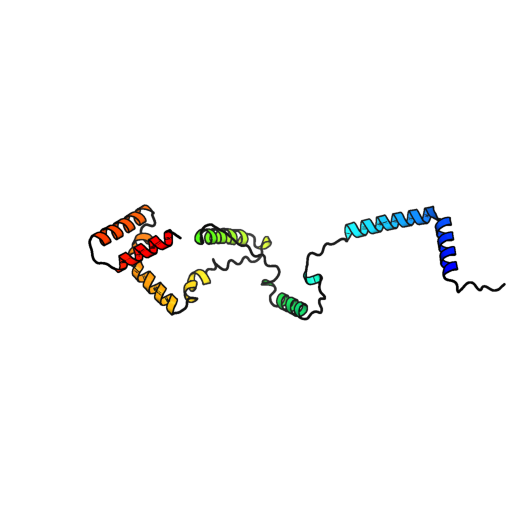28.140 10.120 43.514 1.00 49.91 176 ASN A O 1
ATOM 1395 N N . ASP A 1 177 ? -28.495 11.018 41.505 1.00 52.16 177 ASP A N 1
ATOM 1396 C CA . ASP A 1 177 ? -27.665 9.995 40.823 1.00 52.16 177 ASP A CA 1
ATOM 1397 C C . ASP A 1 177 ? -26.414 10.589 40.123 1.00 52.16 177 ASP A C 1
ATOM 1399 O O . ASP A 1 177 ? -26.518 11.178 39.038 1.00 52.16 177 ASP A O 1
ATOM 1403 N N . PRO A 1 178 ? -25.211 10.475 40.731 1.00 55.53 178 PRO A N 1
ATOM 1404 C CA . PRO A 1 178 ? -23.954 10.995 40.183 1.00 55.53 178 PRO A CA 1
ATOM 1405 C C . PRO A 1 178 ? -23.515 10.329 38.869 1.00 55.53 178 PRO A C 1
ATOM 1407 O O . PRO A 1 178 ? -22.811 10.960 38.076 1.00 55.53 178 PRO A O 1
ATOM 1410 N N . SER A 1 179 ? -23.931 9.088 38.624 1.00 55.12 179 SER A N 1
ATOM 1411 C CA . SER A 1 179 ? -23.474 8.224 37.521 1.00 55.12 179 SER A CA 1
ATOM 1412 C C . SER A 1 179 ? -24.021 8.714 36.174 1.00 55.12 179 SER A C 1
ATOM 1414 O O . SER A 1 179 ? -23.285 9.078 35.255 1.00 55.12 179 SER A O 1
ATOM 1416 N N . LEU A 1 180 ? -25.341 8.917 36.110 1.00 53.34 180 LEU A N 1
ATOM 1417 C CA . LEU A 1 180 ? -26.030 9.460 34.930 1.00 53.34 180 LEU A CA 1
ATOM 1418 C C . LEU A 1 180 ? -25.589 10.892 34.606 1.00 53.34 180 LEU A C 1
ATOM 1420 O O . LEU A 1 180 ? -25.559 11.319 33.450 1.00 53.34 180 LEU A O 1
ATOM 1424 N N . SER A 1 181 ? -25.204 11.633 35.645 1.00 54.31 181 SER A N 1
ATOM 1425 C CA . SER A 1 181 ? -24.715 12.996 35.526 1.00 54.31 181 SER A CA 1
ATOM 1426 C C . SER A 1 181 ? -23.376 13.069 34.783 1.00 54.31 181 SER A C 1
ATOM 1428 O O . SER A 1 181 ? -23.211 14.001 33.995 1.00 54.31 181 SER A O 1
ATOM 1430 N N . LYS A 1 182 ? -22.474 12.096 34.999 1.00 57.19 182 LYS A N 1
ATOM 1431 C CA . LYS A 1 182 ? -21.155 11.997 34.357 1.00 57.19 182 LYS A CA 1
ATOM 1432 C C . LYS A 1 182 ? -21.267 11.572 32.899 1.00 57.19 182 LYS A C 1
ATOM 1434 O O . LYS A 1 182 ? -20.648 12.210 32.046 1.00 57.19 182 LYS A O 1
ATOM 1439 N N . LEU A 1 183 ? -22.091 10.562 32.616 1.00 55.56 183 LEU A N 1
ATOM 1440 C CA . LEU A 1 183 ? -22.333 10.072 31.256 1.00 55.56 183 LEU A CA 1
ATOM 1441 C C . LEU A 1 183 ? -22.930 11.158 30.354 1.00 55.56 183 LEU A C 1
ATOM 1443 O O . LEU A 1 183 ? -22.444 11.353 29.244 1.00 55.56 183 LEU A O 1
ATOM 1447 N N . ALA A 1 184 ? -23.906 11.930 30.847 1.00 54.44 184 ALA A N 1
ATOM 1448 C CA . ALA A 1 184 ? -24.483 13.042 30.090 1.00 54.44 184 ALA A CA 1
ATOM 1449 C C . ALA A 1 184 ? -23.439 14.119 29.747 1.00 54.44 184 ALA A C 1
ATOM 1451 O O . ALA A 1 184 ? -23.381 14.580 28.612 1.00 54.44 184 ALA A O 1
ATOM 1452 N N . THR A 1 185 ? -22.572 14.495 30.693 1.00 57.78 185 THR A N 1
ATOM 1453 C CA . THR A 1 185 ? -21.485 15.453 30.424 1.00 57.78 185 THR A CA 1
ATOM 1454 C C . THR A 1 185 ? -20.416 14.908 29.478 1.00 57.78 185 THR A C 1
ATOM 1456 O O . THR A 1 185 ? -19.918 15.666 28.653 1.00 57.78 185 THR A O 1
ATOM 1459 N N . LYS A 1 186 ? -20.074 13.613 29.554 1.00 57.03 186 LYS A N 1
ATOM 1460 C CA . LYS A 1 186 ? -19.077 12.992 28.664 1.00 57.03 186 LYS A CA 1
ATOM 1461 C C . LYS A 1 186 ? -19.621 12.839 27.237 1.00 57.03 186 LYS A C 1
ATOM 1463 O O . LYS A 1 186 ? -18.919 13.166 26.288 1.00 57.03 186 LYS A O 1
ATOM 1468 N N . ALA A 1 187 ? -20.885 12.438 27.091 1.00 52.88 187 ALA A N 1
ATOM 1469 C CA . ALA A 1 187 ? -21.559 12.339 25.796 1.00 52.88 187 ALA A CA 1
ATOM 1470 C C . ALA A 1 187 ? -21.751 13.713 25.134 1.00 52.88 187 ALA A C 1
ATOM 1472 O O . ALA A 1 187 ? -21.476 13.861 23.950 1.00 52.88 187 ALA A O 1
ATOM 1473 N N . LEU A 1 188 ? -22.157 14.738 25.892 1.00 50.84 188 LEU A N 1
ATOM 1474 C CA . LEU A 1 188 ? -22.299 16.100 25.361 1.00 50.84 188 LEU A CA 1
ATOM 1475 C C . LEU A 1 188 ? -20.949 16.743 25.007 1.00 50.84 188 LEU A C 1
ATOM 1477 O O . LEU A 1 188 ? -20.889 17.510 24.053 1.00 50.84 188 LEU A O 1
ATOM 1481 N N . GLY A 1 189 ? -19.873 16.423 25.736 1.00 46.38 189 GLY A N 1
ATOM 1482 C CA . GLY A 1 189 ? -18.517 16.865 25.395 1.00 46.38 189 GLY A CA 1
ATOM 1483 C C . GLY A 1 189 ? -17.981 16.215 24.117 1.00 46.38 189 GLY A C 1
ATOM 1484 O O . GLY A 1 189 ? -17.405 16.902 23.287 1.00 46.38 189 GLY A O 1
ATOM 1485 N N . SER A 1 190 ? -18.248 14.921 23.921 1.00 41.28 190 SER A N 1
ATOM 1486 C CA . SER A 1 190 ? -17.823 14.157 22.737 1.00 41.28 190 SER A CA 1
ATOM 1487 C C . SER A 1 190 ? -18.560 14.521 21.442 1.00 41.28 190 SER A C 1
ATOM 1489 O O . SER A 1 190 ? -18.100 14.137 20.377 1.00 41.28 190 SER A O 1
ATOM 1491 N N . ILE A 1 191 ? -19.715 15.189 21.517 1.00 39.78 191 ILE A N 1
ATOM 1492 C CA . ILE A 1 191 ? -20.478 15.651 20.339 1.00 39.78 191 ILE A CA 1
ATOM 1493 C C . ILE A 1 191 ? -20.033 17.068 19.913 1.00 39.78 191 ILE A C 1
ATOM 1495 O O . ILE A 1 191 ? -20.394 17.535 18.835 1.00 39.78 191 ILE A O 1
ATOM 1499 N N . ALA A 1 192 ? -19.283 17.773 20.768 1.00 36.06 192 ALA A N 1
ATOM 1500 C CA . ALA A 1 192 ? -18.815 19.138 20.524 1.00 36.06 192 ALA A CA 1
ATOM 1501 C C . ALA A 1 192 ? -17.380 19.220 19.956 1.00 36.06 192 ALA A C 1
ATOM 1503 O O . ALA A 1 192 ? -16.966 20.313 19.565 1.00 36.06 192 ALA A O 1
ATOM 1504 N N . GLU A 1 193 ? -16.652 18.099 19.913 1.00 32.88 193 GLU A N 1
ATOM 1505 C CA . GLU A 1 193 ? -15.409 17.899 19.143 1.00 32.88 193 GLU A CA 1
ATOM 1506 C C . GLU A 1 193 ? -15.710 17.189 17.819 1.00 32.88 193 GLU A C 1
ATOM 1508 O O . GLU A 1 193 ? -15.079 17.573 16.809 1.00 32.88 193 GLU A O 1
#

Organism: NCBI:txid408172

Sequence (193 aa):
VKINIISDPKHLFVIWISWVTRHATFVVSLAAILTVSAAFYSAKHLRINTDTEDMLSSELPFRKNSKALSHAFPQFSDNIVIVVDAPTADQAYDAADVLSNGLKINPGLFGKVFDPVNEPFFRHNGLLYLSSKDLEELVDQLVEAQPFLGRLNASPTVLELFRLVEQILENRKNANDPSLSKLATKALGSIAE

Foldseek 3Di:
DDDDPPDDVVVVVVVVVVVCVVCVVVNVVVVVVVVVVVVVVCVVPVDDDPDPVVVDDCPDPVNVVVVVVCVVCVVPPPDDDDQFDDPDPVVSVVVLVVVQVVLVVCCVVNPDRDDPCPDPVCVVCVLVPDDPVVSVVVVVVCVLCVVVVVQCVVPVDPVSVVVVLVVLVVVVVVDDDVSSVVVSVVVVVVVVD

Radius of gyration: 38.57 Å; chains: 1; bounding box: 97×34×99 Å

Secondary structure (DSSP, 8-state):
------S-HHHHHHHHHHHHHHTHHHHHHHHHHHHHHHHHHHHHH------SGGGS-TTSHHHHHHHHHHHH-GGGSSPPP-----SSHHHHHHHHHHHHHHHHT-HHHH-----SSS-HHHHHHGGGGS-HHHHHHHHHHHHHHHHHHHHHHH---HHHHHHHHHHHHHHHHHS--HHHHHHHHHHHHHT--

pLDDT: mean 82.45, std 14.55, range [32.88, 97.06]